Protein 6KZD (pdb70)

GO terms:
  GO:0043235 signaling receptor complex (C, IDA)
  GO:0007507 heart development (P, IMP)
  GO:0005886 plasma membrane (C, TAS)
  GO:0043121 neurotrophin binding (F, TAS)
  GO:0007169 cell surface receptor protein tyrosine kinase signaling pathway (P, TAS)
  GO:0005515 protein binding (F, IPI)
  GO:0005030 neurotrophin receptor activity (F, IDA)
  GO:0043410 positive regulation of MAPK cascade (P, IDA)
  GO:0010628 positive regulation of gene expression (P, IDA)
  GO:0030335 positive regulation of cell migration (P, IDA)
  GO:0050927 positive regulation of positive chemotaxis (P, IDA)
  GO:0051897 positive regulation of phosphatidylinositol 3-kinase/protein kinase B signal transduction (P, IDA)
  GO:0007169 cell surface receptor protein tyrosine kinase signaling pathway (P, IDA)
  GO:0008284 positive regulation of cell population proliferation (P, IDA)
  GO:0051897 positive regulation of phosphatidylinositol 3-kinase/protein kinase B signal transduction (P, TAS)
  GO:0002039 p53 binding (F, IPI)
  GO:0005730 nucleolus (C, IDA)

B-factor: mean 20.76, std 14.26, range [2.59, 87.58]

Radius of gyration: 19.09 Å; Cα contacts (8 Å, |Δi|>4): 491; chains: 1; bounding box: 42×52×48 Å

Solvent-accessible surface area: 15249 Å² total; per-residue (Å²): 106,213,44,108,111,9,99,86,198,14,24,58,90,106,154,88,98,30,21,17,93,34,22,94,45,29,15,0,22,0,90,80,33,17,142,98,123,91,98,56,83,0,11,1,24,16,6,80,117,27,91,120,66,27,70,124,96,16,115,60,41,5,82,77,25,31,74,14,128,62,63,16,8,15,95,29,41,0,23,7,28,117,31,95,45,9,18,0,0,28,31,61,13,120,88,29,34,0,25,150,26,0,115,69,44,10,101,148,95,109,100,14,35,82,63,76,7,9,41,0,0,11,7,0,0,20,0,8,42,34,8,28,65,88,163,48,38,9,136,15,1,0,0,35,2,0,33,0,4,55,145,32,49,0,5,4,6,80,92,32,64,48,185,83,105,201,38,69,28,21,71,117,61,112,84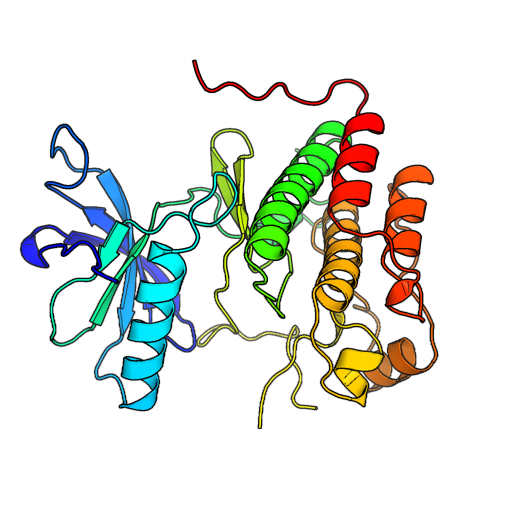,80,30,8,2,10,6,4,1,6,23,0,22,87,136,196,122,52,51,43,45,3,8,5,17,7,0,0,2,0,0,13,2,0,3,22,24,0,66,24,0,16,105,108,30,60,40,92,80,0,46,91,0,3,45,112,43,127,51,8,134,113,15,241,101,2,33,118,90,2,30,58,5,0,61,13,0,13,65,112,106,38,152,119,14,45,60,8,126,81,0,74,154,60,2,80,86,49,19,198,81,39,62,148,148,146,133,149

Organism: Homo sapiens (NCBI:txid9606)

Nearest PDB structures (foldseek):
  6kzd-assembly1_A  TM=1.004E+00  e=2.400E-58  Homo sapiens
  6d20-assembly1_A  TM=9.500E-01  e=9.395E-44  Homo sapiens
  5wr7-assembly1_A  TM=9.530E-01  e=1.891E-42  Homo sapiens
  6pme-assembly1_C  TM=9.560E-01  e=1.280E-40  Homo sapiens
  5zv2-assembly1_A  TM=8.939E-01  e=4.665E-28  Homo sapiens

InterPro domains:
  IPR000372 Leucine-rich repeat N-terminal domain [PF01462] (31-56)
  IPR000372 Leucine-rich repeat N-terminal domain [SM00013] (31-63)
  IPR000483 Cysteine-rich flanking region, C-terminal [SM00082] (160-208)
  IPR000719 Protein kinase domain [PS50011] (538-828)
  IPR001245 Serine-threonine/tyrosine-protein kinase, catalytic domain [PF07714] (539-823)
  IPR001245 Serine-threonine/tyrosine-protein kinase, catalytic domain [PR00109] (617-630)
  IPR001245 Serine-threonine/tyrosine-protein kinase, catalytic domain [PR00109] (732-742)
  IPR001245 Serine-threonine/tyrosine-protein kinase, catalytic domain [PR00109] (751-773)
  IPR001245 Serine-threonine/tyrosine-protein kinase, catalytic domain [PR00109] (795-817)
  IPR001611 Leucine-rich repeat [PF13855] (104-160)
  IPR001611 Leucine-rich repeat [PS51450] (128-149)
  IPR002011 Tyrosine-protein kinase, receptor class II, conserved site [PS00239] (703-711)
  IPR003599 Immunoglobulin domain subtype [SM00409] (216-302)
  IPR007110 Immunoglobulin-like domain [PS50835] (210-300)
  IPR008266 Tyrosine-protein kinase, active site [PS00109] (675-687)
  IPR011009 Protein kinase-like domain superfamily [SSF56112] (514-824)
  IPR013098 Immunoglobulin I-set [PF07679] (323-391)
  IPR013151 Immunoglobulin-like beta-sandwich domain [PF00047] (218-296)
  IPR013783 Immunoglobulin-like fold [G3DSA:2.60.40.10] (209-299)
  IPR013783 Immunoglobulin-like fold [G3DSA:2.60.40.10] (300-422)

Structure (mmCIF, N/CA/C/O backbone):
data_6KZD
#
_entry.id   6KZD
#
_cell.length_a   51.695
_cell.length_b   54.569
_cell.length_c   108.842
_cell.angle_alpha   90.000
_cell.angle_beta   90.000
_cell.angle_gamma   90.000
#
_symmetry.space_group_name_H-M   'P 21 21 21'
#
loop_
_entity.id
_entity.type
_entity.pdbx_description
1 polymer 'NT-3 growth factor receptor'
2 non-polymer 3-[2-[6-(4-aminophenyl)imidazo[1,2-a]pyrazin-3-yl]ethynyl]-2-methyl-~{N}-[3-(4-methylpiperazin-1-yl)-5-propan-2-yl-phenyl]benzamide
3 non-polymer 'PHOSPHATE ION'
4 water water
#
loop_
_atom_site.group_PDB
_atom_site.id
_atom_site.type_symbol
_atom_site.label_atom_id
_atom_site.label_alt_id
_atom_site.label_comp_id
_atom_site.label_asym_id
_atom_site.label_entity_id
_atom_site.label_seq_id
_atom_site.pdbx_PDB_ins_code
_atom_site.Cartn_x
_atom_site.Cartn_y
_atom_site.Cartn_z
_atom_site.occupancy
_atom_site.B_iso_or_equiv
_atom_site.auth_seq_id
_atom_site.auth_comp_id
_atom_site.auth_asym_id
_atom_site.auth_atom_id
_atom_site.pdbx_PDB_model_num
ATOM 1 N N . THR A 1 1 ? -27.294 -18.153 4.067 1.00 24.91 528 THR A N 1
ATOM 2 C CA . THR A 1 1 ? -26.479 -18.550 2.929 1.00 28.63 528 THR A CA 1
ATOM 3 C C . THR A 1 1 ? -25.954 -19.971 3.086 1.00 18.66 528 THR A C 1
ATOM 4 O O . THR A 1 1 ? -26.057 -20.573 4.149 1.00 19.28 528 THR A O 1
ATOM 8 N N . TYR A 1 2 ? -25.367 -20.494 2.021 1.00 15.63 529 TYR A N 1
ATOM 9 C CA . TYR A 1 2 ? -24.707 -21.787 2.093 1.00 13.59 529 TYR A CA 1
ATOM 10 C C . TYR A 1 2 ? -23.246 -21.637 2.478 1.00 15.23 529 TYR A C 1
ATOM 11 O O . TYR A 1 2 ? -22.532 -20.749 1.984 1.00 13.79 529 TYR A O 1
ATOM 20 N N . VAL A 1 3 ? -22.796 -22.526 3.350 1.00 12.00 530 VAL A N 1
ATOM 21 C CA . VAL A 1 3 ? -21.416 -22.516 3.815 1.00 9.98 530 VAL A CA 1
ATOM 22 C C . VAL A 1 3 ? -20.694 -23.725 3.240 1.00 10.62 530 VAL A C 1
ATOM 23 O O . VAL A 1 3 ? -21.274 -24.805 3.166 1.00 12.50 530 VAL A O 1
ATOM 27 N N . GLN A 1 4 ? -19.444 -23.552 2.823 1.00 9.97 531 GLN A N 1
ATOM 28 C CA . GLN A 1 4 ? -18.673 -24.682 2.320 1.00 9.24 531 GLN A CA 1
ATOM 29 C C . GLN A 1 4 ? -18.522 -25.734 3.409 1.00 10.73 531 GLN A C 1
ATOM 30 O O . GLN A 1 4 ? -18.255 -25.408 4.569 1.00 10.04 531 GLN A O 1
ATOM 36 N N . HIS A 1 5 ? -18.698 -26.989 3.009 1.00 12.75 532 HIS A N 1
ATOM 37 C CA . HIS A 1 5 ? -18.684 -28.139 3.905 1.00 14.10 532 HIS A CA 1
ATOM 38 C C . HIS A 1 5 ? -17.333 -28.828 3.835 1.00 13.22 532 HIS A C 1
ATOM 39 O O . HIS A 1 5 ? -16.943 -29.318 2.782 1.00 12.55 532 HIS A O 1
ATOM 46 N N . ILE A 1 6 ? -16.615 -28.862 4.954 1.00 8.82 533 ILE A N 1
ATOM 47 C CA . ILE A 1 6 ? -15.310 -29.519 5.007 1.00 9.04 533 ILE A CA 1
ATOM 48 C C . ILE A 1 6 ? -15.460 -30.839 5.740 1.00 12.35 533 ILE A C 1
ATOM 49 O O . ILE A 1 6 ? -16.163 -30.912 6.746 1.00 11.62 533 ILE A O 1
ATOM 54 N N . LYS A 1 7 ? -14.858 -31.900 5.216 1.00 13.86 534 LYS A N 1
ATOM 55 C CA . LYS A 1 7 ? -14.980 -33.198 5.861 1.00 13.74 534 LYS A CA 1
ATOM 56 C C . LYS A 1 7 ? -14.021 -33.299 7.038 1.00 12.08 534 LYS A C 1
ATOM 57 O O . LYS A 1 7 ? -12.864 -32.891 6.933 1.00 10.23 534 LYS A O 1
ATOM 63 N N . ARG A 1 8 ? -14.497 -33.857 8.149 1.00 9.83 535 ARG A N 1
ATOM 64 C CA . ARG A 1 8 ? -13.663 -34.025 9.331 1.00 12.33 535 ARG A CA 1
ATOM 65 C C . ARG A 1 8 ? -12.411 -34.828 9.042 1.00 11.62 535 ARG A C 1
ATOM 66 O O . ARG A 1 8 ? -11.343 -34.557 9.606 1.00 11.97 535 ARG A O 1
ATOM 74 N N . ARG A 1 9 ? -12.543 -35.804 8.150 1.00 11.13 536 ARG A N 1
ATOM 75 C CA . ARG A 1 9 ? -11.426 -36.690 7.822 1.00 13.86 536 ARG A CA 1
ATOM 76 C C . ARG A 1 9 ? -10.294 -35.940 7.154 1.00 16.61 536 ARG A C 1
ATOM 77 O O . ARG A 1 9 ? -9.156 -36.416 7.114 1.00 16.89 536 ARG A O 1
ATOM 85 N N . ASP A 1 10 ? -10.602 -34.770 6.611 1.00 12.52 537 ASP A N 1
ATOM 86 C CA . ASP A 1 10 ? -9.604 -34.024 5.856 1.00 10.52 537 ASP A CA 1
ATOM 87 C C . ASP A 1 10 ? -8.769 -33.092 6.718 1.00 15.32 537 ASP A C 1
ATOM 88 O O . ASP A 1 10 ? -7.838 -32.462 6.226 1.00 19.01 537 ASP A O 1
ATOM 93 N N . ILE A 1 11 ? -9.091 -33.024 8.007 1.00 13.05 538 ILE A N 1
ATOM 94 C CA . ILE A 1 11 ? -8.403 -32.116 8.916 1.00 10.80 538 ILE A CA 1
ATOM 95 C C . ILE A 1 11 ? -7.498 -32.864 9.875 1.00 16.78 538 ILE A C 1
ATOM 96 O O . ILE A 1 11 ? -7.930 -33.802 10.544 1.00 16.84 538 ILE A O 1
ATOM 101 N N . VAL A 1 12 ? -6.241 -32.437 9.927 1.00 11.78 539 VAL A N 1
ATOM 102 C CA . VAL A 1 12 ? -5.262 -32.990 10.852 1.00 15.58 539 VAL A CA 1
ATOM 103 C C . VAL A 1 12 ? -4.733 -31.900 11.765 1.00 15.61 539 VAL A C 1
ATOM 104 O O . VAL A 1 12 ? -4.066 -30.988 11.292 1.00 17.86 539 VAL A O 1
ATOM 108 N N . LEU A 1 13 ? -5.023 -31.993 13.060 1.00 13.09 540 LEU A N 1
ATOM 109 C CA . LEU A 1 13 ? -4.559 -30.989 14.019 1.00 13.31 540 LEU A CA 1
ATOM 110 C C . LEU A 1 13 ? -3.069 -31.104 14.266 1.00 16.35 540 LEU A C 1
ATOM 111 O O . LEU A 1 13 ? -2.527 -32.207 14.332 1.00 17.43 540 LEU A O 1
ATOM 116 N N . LYS A 1 14 ? -2.402 -29.964 14.410 1.00 16.15 541 LYS A N 1
ATOM 117 C CA . LYS A 1 14 ? -0.955 -29.980 14.592 1.00 23.88 541 LYS A CA 1
ATOM 118 C C . LYS A 1 14 ? -0.536 -29.373 15.918 1.00 27.22 541 LYS A C 1
ATOM 119 O O . LYS A 1 14 ? 0.324 -29.912 16.615 1.00 26.37 541 LYS A O 1
ATOM 125 N N . ARG A 1 15 ? -1.146 -28.247 16.264 1.00 20.03 542 ARG A N 1
ATOM 126 C CA . ARG A 1 15 ? -0.757 -27.516 17.446 1.00 23.11 542 ARG A CA 1
ATOM 127 C C . ARG A 1 15 ? -1.881 -26.619 17.930 1.00 23.98 542 ARG A C 1
ATOM 128 O O . ARG A 1 15 ? -2.562 -25.984 17.131 1.00 19.55 542 ARG A O 1
ATOM 136 N N . GLU A 1 16 ? -2.071 -26.571 19.242 1.00 19.03 543 GLU A N 1
ATOM 137 C CA . GLU A 1 16 ? -3.062 -25.691 19.843 1.00 18.53 543 GLU A CA 1
ATOM 138 C C . GLU A 1 16 ? -2.533 -24.263 19.952 1.00 18.89 543 GLU A C 1
ATOM 139 O O . GLU A 1 16 ? -1.402 -24.054 20.374 1.00 17.78 543 GLU A O 1
ATOM 145 N N . LEU A 1 17 ? -3.354 -23.279 19.589 1.00 17.75 544 LEU A N 1
ATOM 146 C CA . LEU A 1 17 ? -2.914 -21.882 19.626 1.00 18.55 544 LEU A CA 1
ATOM 147 C C . LEU A 1 17 ? -3.527 -21.107 20.786 1.00 18.06 544 LEU A C 1
ATOM 148 O O . LEU A 1 17 ? -2.898 -20.204 21.331 1.00 27.33 544 LEU A O 1
ATOM 153 N N . GLY A 1 18 ? -4.754 -21.445 21.165 1.00 18.98 545 GLY A N 1
ATOM 154 C CA . GLY A 1 18 ? -5.400 -20.770 22.273 1.00 22.54 545 GLY A CA 1
ATOM 155 C C . GLY A 1 18 ? -6.846 -21.182 22.427 1.00 32.65 545 GLY A C 1
ATOM 156 O O . GLY A 1 18 ? -7.329 -22.051 21.697 1.00 28.40 545 GLY A O 1
ATOM 157 N N . GLU A 1 19 ? -7.537 -20.555 23.377 1.00 27.85 546 GLU A N 1
ATOM 158 C CA . GLU A 1 19 ? -8.951 -20.820 23.600 1.00 33.17 546 GLU A CA 1
ATOM 159 C C . GLU A 1 19 ? -9.710 -19.535 23.914 1.00 42.22 546 GLU A C 1
ATOM 160 O O . GLU A 1 19 ? -9.302 -18.745 24.772 1.00 37.12 546 GLU A O 1
ATOM 162 N N . GLY A 1 20 ? -10.814 -19.326 23.204 1.00 39.49 547 GLY A N 1
ATOM 163 C CA . GLY A 1 20 ? -11.664 -18.177 23.448 1.00 39.64 547 GLY A CA 1
ATOM 164 C C . GLY A 1 20 ? -12.989 -18.597 24.053 1.00 41.42 547 GLY A C 1
ATOM 165 O O . GLY A 1 20 ? -13.132 -19.707 24.572 1.00 37.31 547 GLY A O 1
ATOM 166 N N . ALA A 1 21 ? -13.969 -17.706 23.989 1.00 46.91 548 ALA A N 1
ATOM 167 C CA . ALA A 1 21 ? -15.301 -18.030 24.474 1.00 51.02 548 ALA A CA 1
ATOM 168 C C . ALA A 1 21 ? -15.923 -19.113 23.599 1.00 56.07 548 ALA A C 1
ATOM 169 O O . ALA A 1 21 ? -16.807 -19.849 24.040 1.00 54.87 548 ALA A O 1
ATOM 171 N N . PHE A 1 22 ? -15.438 -19.215 22.363 1.00 52.46 549 PHE A N 1
ATOM 172 C CA . PHE A 1 22 ? -16.034 -20.102 21.375 1.00 49.90 549 PHE A CA 1
ATOM 173 C C . PHE A 1 22 ? -15.151 -21.306 21.020 1.00 50.20 549 PHE A C 1
ATOM 174 O O . PHE A 1 22 ? -15.175 -21.773 19.886 1.00 53.31 549 PHE A O 1
ATOM 176 N N . GLY A 1 23 ? -14.371 -21.798 21.981 1.00 46.51 550 GLY A N 1
ATOM 177 C CA . GLY A 1 23 ? -13.609 -23.025 21.793 1.00 43.86 550 GLY A CA 1
ATOM 178 C C . GLY A 1 23 ? -12.145 -22.844 21.428 1.00 36.52 550 GLY A C 1
ATOM 179 O O . GLY A 1 23 ? -11.677 -21.721 21.226 1.00 43.03 550 GLY A O 1
ATOM 180 N N . LYS A 1 24 ? -11.425 -23.962 21.337 1.00 22.10 551 LYS A N 1
ATOM 181 C CA . LYS A 1 24 ? -9.992 -23.950 21.057 1.00 18.78 551 LYS A CA 1
ATOM 182 C C . LYS A 1 24 ? -9.669 -23.671 19.591 1.00 16.69 551 LYS A C 1
ATOM 183 O O . LYS A 1 24 ? -10.391 -24.083 18.691 1.00 18.20 551 LYS A O 1
ATOM 189 N N . VAL A 1 25 ? -8.550 -23.002 19.364 1.00 15.63 552 VAL A N 1
ATOM 190 C CA . VAL A 1 25 ? -8.072 -22.758 18.013 1.00 14.00 552 VAL A CA 1
ATOM 191 C C . VAL A 1 25 ? -6.753 -23.490 17.796 1.00 14.97 552 VAL A C 1
ATOM 192 O O . VAL A 1 25 ? -5.861 -23.433 18.642 1.00 16.53 552 VAL A O 1
ATOM 196 N N . PHE A 1 26 ? -6.651 -24.182 16.663 1.00 12.87 553 PHE A N 1
ATOM 197 C CA . PHE A 1 26 ? -5.500 -25.020 16.320 1.00 13.15 553 PHE A CA 1
ATOM 198 C C . PHE A 1 26 ? -4.871 -24.638 14.997 1.00 17.20 553 PHE A C 1
ATOM 199 O O . PHE A 1 26 ? -5.569 -24.259 14.056 1.00 15.57 553 PHE A O 1
ATOM 207 N N . LEU A 1 27 ? -3.552 -24.772 14.920 1.00 16.79 554 LEU A N 1
ATOM 208 C CA . LEU A 1 27 ? -2.886 -24.908 13.635 1.00 13.12 554 LEU A CA 1
ATOM 209 C C . LEU A 1 27 ? -3.158 -26.322 13.143 1.00 12.81 554 LEU A C 1
ATOM 210 O O . LEU A 1 27 ? -2.988 -27.292 13.890 1.00 15.78 554 LEU A O 1
ATOM 215 N N . ALA A 1 28 ? -3.597 -26.447 11.902 1.00 10.79 555 ALA A N 1
ATOM 216 C CA . ALA A 1 28 ? -3.933 -27.752 11.368 1.00 13.71 555 ALA A CA 1
ATOM 217 C C . ALA A 1 28 ? -3.520 -27.835 9.918 1.00 12.09 555 ALA A C 1
ATOM 218 O O . ALA A 1 28 ? -3.162 -26.828 9.310 1.00 14.34 555 ALA A O 1
ATOM 220 N N . GLU A 1 29 ? -3.562 -29.040 9.366 1.00 12.63 556 GLU A N 1
ATOM 221 C CA . GLU A 1 29 ? -3.468 -29.206 7.927 1.00 14.96 556 GLU A CA 1
ATOM 222 C C . GLU A 1 29 ? -4.824 -29.666 7.415 1.00 13.61 556 GLU A C 1
ATOM 223 O O . GLU A 1 29 ? -5.564 -30.353 8.122 1.00 16.51 556 GLU A O 1
ATOM 229 N N . CYS A 1 30 ? -5.167 -29.253 6.206 1.00 12.78 557 CYS A N 1
ATOM 230 C CA . CYS A 1 30 ? -6.413 -29.678 5.603 1.00 15.87 557 CYS A CA 1
ATOM 231 C C . CYS A 1 30 ? -6.176 -30.180 4.188 1.00 20.73 557 CYS A C 1
ATOM 232 O O . CYS A 1 30 ? -5.517 -29.514 3.392 1.00 18.90 557 CYS A O 1
ATOM 235 N N . TYR A 1 31 ? -6.710 -31.364 3.893 1.00 16.20 558 TYR A N 1
ATOM 236 C CA . TYR A 1 31 ? -6.654 -31.952 2.554 1.00 19.60 558 TYR A CA 1
ATOM 237 C C . TYR A 1 31 ? -7.869 -31.565 1.725 1.00 20.99 558 TYR A C 1
ATOM 238 O O . TYR A 1 31 ? -8.889 -31.131 2.266 1.00 16.63 558 TYR A O 1
ATOM 247 N N . ASN A 1 32 ? -7.756 -31.738 0.411 1.00 20.54 559 ASN A N 1
ATOM 248 C CA . ASN A 1 32 ? -8.882 -31.570 -0.505 1.00 29.51 559 ASN A CA 1
ATOM 249 C C . ASN A 1 32 ? -9.500 -30.184 -0.437 1.00 24.51 559 ASN A C 1
ATOM 250 O O . ASN A 1 32 ? -10.687 -30.009 -0.708 1.00 27.64 559 ASN A O 1
ATOM 255 N N . LEU A 1 33 ? -8.684 -29.198 -0.080 1.00 21.35 560 LEU A N 1
ATOM 256 C CA . LEU A 1 33 ? -9.153 -27.828 0.080 1.00 16.90 560 LEU A CA 1
ATOM 257 C C . LEU A 1 33 ? -8.548 -26.926 -0.993 1.00 21.88 560 LEU A C 1
ATOM 258 O O . LEU A 1 33 ? -9.254 -26.181 -1.672 1.00 23.01 560 LEU A O 1
ATOM 263 N N . SER A 1 34 ? -7.228 -26.996 -1.127 1.00 23.53 561 SER A N 1
ATOM 264 C CA . SER A 1 34 ? -6.513 -26.281 -2.177 1.00 29.19 561 SER A CA 1
ATOM 265 C C . SER A 1 34 ? -6.899 -26.850 -3.534 1.00 32.89 561 SER A C 1
ATOM 266 O O . SER A 1 34 ? -7.360 -27.991 -3.613 1.00 29.76 561 SER A O 1
ATOM 269 N N . PRO A 1 35 ? -6.709 -26.062 -4.607 1.00 39.53 562 PRO A N 1
ATOM 270 C CA . PRO A 1 35 ? -7.016 -26.547 -5.960 1.00 41.10 562 PRO A CA 1
ATOM 271 C C . PRO A 1 35 ? -6.278 -27.838 -6.315 1.00 41.51 562 PRO A C 1
ATOM 272 O O . PRO A 1 35 ? -6.790 -28.640 -7.091 1.00 48.74 562 PRO A O 1
ATOM 276 N N . THR A 1 36 ? -5.099 -28.042 -5.739 1.00 36.99 563 THR A N 1
ATOM 277 C CA . THR A 1 36 ? -4.332 -29.262 -5.968 1.00 35.36 563 THR A CA 1
ATOM 278 C C . THR A 1 36 ? -4.737 -30.383 -5.006 1.00 38.02 563 THR A C 1
ATOM 279 O O . THR A 1 36 ? -4.260 -31.514 -5.128 1.00 33.34 563 THR A O 1
ATOM 283 N N . LYS A 1 37 ? -5.590 -30.043 -4.034 1.00 33.47 564 LYS A N 1
ATOM 284 C CA . LYS A 1 37 ? -6.107 -30.967 -3.009 1.00 32.30 564 LYS A CA 1
ATOM 285 C C . LYS A 1 37 ? -5.013 -31.462 -2.058 1.00 35.51 564 LYS A C 1
ATOM 286 O O . LYS A 1 37 ? -5.293 -32.107 -1.042 1.00 30.21 564 LYS A O 1
ATOM 292 N N . ASP A 1 38 ? -3.770 -31.136 -2.398 1.00 38.46 565 ASP A N 1
ATOM 293 C CA . ASP A 1 38 ? -2.614 -31.343 -1.540 1.00 34.72 565 ASP A CA 1
ATOM 294 C C . ASP A 1 38 ? -2.848 -30.649 -0.196 1.00 26.94 565 ASP A C 1
ATOM 295 O O . ASP A 1 38 ? -3.590 -29.672 -0.128 1.00 29.05 565 ASP A O 1
ATOM 300 N N . LYS A 1 39 ? -2.216 -31.135 0.866 1.00 22.17 566 LYS A N 1
ATOM 301 C CA . LYS A 1 39 ? -2.464 -30.569 2.186 1.00 27.39 566 LYS A CA 1
A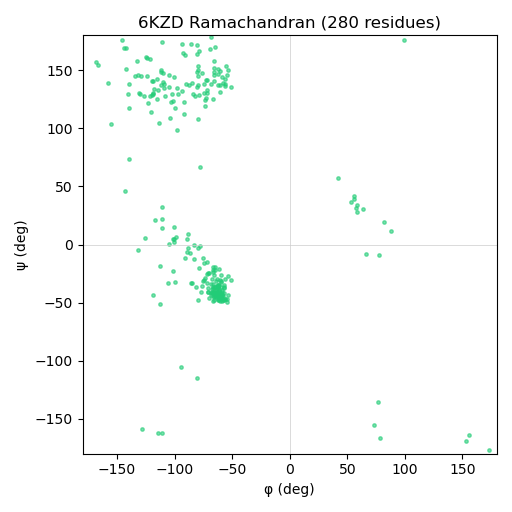TOM 302 C C . LYS A 1 39 ? -1.967 -29.126 2.283 1.00 24.80 566 LYS A C 1
ATOM 303 O O . LYS A 1 39 ? -0.984 -28.743 1.650 1.00 21.49 566 LYS A O 1
ATOM 309 N N . MET A 1 40 ? -2.682 -28.320 3.059 1.00 17.60 567 MET A N 1
ATOM 310 C CA . MET A 1 40 ? -2.326 -26.920 3.255 1.00 17.92 567 MET A CA 1
ATOM 311 C C . MET A 1 40 ? -2.611 -26.550 4.695 1.00 15.83 567 MET A C 1
ATOM 312 O O . MET A 1 40 ? -3.499 -27.122 5.322 1.00 16.35 567 MET A O 1
ATOM 317 N N . LEU A 1 41 ? -1.850 -25.600 5.223 1.00 15.33 568 LEU A N 1
ATOM 318 C CA . LEU A 1 41 ? -2.042 -25.164 6.593 1.00 13.61 568 LEU A CA 1
ATOM 319 C C . LEU A 1 41 ? -3.312 -24.341 6.712 1.00 14.32 568 LEU A C 1
ATOM 320 O O . LEU A 1 41 ? -3.648 -23.553 5.825 1.00 14.71 568 LEU A O 1
ATOM 325 N N . VAL A 1 42 ? -4.016 -24.546 7.814 1.00 12.91 569 VAL A N 1
ATOM 326 C CA . VAL A 1 42 ? -5.221 -23.791 8.116 1.00 14.91 569 VAL A CA 1
ATOM 327 C C . VAL A 1 42 ? -5.260 -23.572 9.598 1.00 13.75 569 VAL A C 1
ATOM 328 O O . VAL A 1 42 ? -4.487 -24.175 10.345 1.00 12.59 569 VAL A O 1
ATOM 332 N N . ALA A 1 43 ? -6.168 -22.715 10.035 1.00 8.41 570 ALA A N 1
ATOM 333 C CA . ALA A 1 43 ? -6.488 -22.643 11.446 1.00 11.69 570 ALA A CA 1
ATOM 334 C C . ALA A 1 43 ? -7.874 -23.203 11.651 1.00 13.73 570 ALA A C 1
ATOM 335 O O . ALA A 1 43 ? -8.783 -22.947 10.866 1.00 15.15 570 ALA A O 1
ATOM 337 N N . VAL A 1 44 ? -8.024 -23.989 12.706 1.00 8.02 571 VAL A N 1
ATOM 338 C CA . VAL A 1 44 ? -9.294 -24.605 13.022 1.00 10.33 571 VAL A CA 1
ATOM 339 C C . VAL A 1 44 ? -9.807 -24.154 14.377 1.00 13.58 571 VAL A C 1
ATOM 340 O O . VAL A 1 44 ? -9.075 -24.197 15.359 1.00 16.11 571 VAL A O 1
ATOM 344 N N . LYS A 1 45 ? -11.057 -23.713 14.437 1.00 9.74 572 LYS A N 1
ATOM 345 C CA . LYS A 1 45 ? -11.687 -23.478 15.733 1.00 12.65 572 LYS A CA 1
ATOM 346 C C . LYS A 1 45 ? -12.625 -24.632 16.047 1.00 14.77 572 LYS A C 1
ATOM 347 O O . LYS A 1 45 ? -13.452 -25.006 15.215 1.00 11.75 572 LYS A O 1
ATOM 353 N N . ALA A 1 46 ? -12.492 -25.202 17.243 1.00 11.56 573 ALA A N 1
ATOM 354 C CA . ALA A 1 46 ? -13.273 -26.3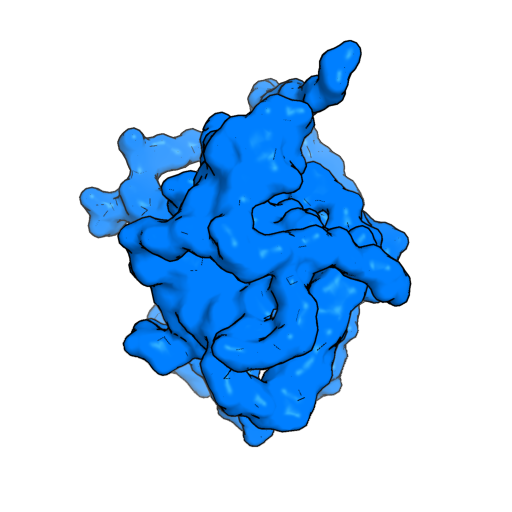64 17.631 1.00 16.16 573 ALA A CA 1
ATOM 355 C C . ALA A 1 46 ? -14.069 -26.088 18.897 1.00 20.62 573 ALA A C 1
ATOM 356 O O . ALA A 1 46 ? -13.490 -25.760 19.934 1.00 19.88 573 ALA A O 1
ATOM 358 N N . LEU A 1 47 ? -15.388 -26.229 18.802 1.00 13.65 574 LEU A N 1
ATOM 359 C CA . LEU A 1 47 ? -16.288 -26.043 19.940 1.00 17.31 574 LEU A CA 1
ATOM 360 C C . LEU A 1 47 ? -16.772 -27.378 20.463 1.00 16.29 574 LEU A C 1
ATOM 361 O O . LEU A 1 47 ? -17.579 -28.033 19.817 1.00 15.88 574 LEU A O 1
ATOM 366 N N . LYS A 1 48 ? -16.304 -27.771 21.640 1.00 17.51 575 LYS A N 1
ATOM 367 C CA . LYS A 1 48 ? -16.728 -29.034 22.233 1.00 20.79 575 LYS A CA 1
ATOM 368 C C . LYS A 1 48 ? -18.039 -28.860 22.999 1.00 23.23 575 LYS A C 1
ATOM 369 O O . LYS A 1 48 ? -18.229 -27.851 23.690 1.00 22.64 575 LYS A O 1
ATOM 371 N N . ASP A 1 49 ? -18.932 -29.836 22.855 1.00 18.41 576 ASP A N 1
ATOM 372 C CA . ASP A 1 49 ? -20.207 -29.882 23.586 1.00 21.92 576 ASP A CA 1
ATOM 373 C C . ASP A 1 49 ? -20.894 -28.519 23.659 1.00 22.63 576 ASP A C 1
ATOM 374 O O . ASP A 1 49 ? -21.161 -28.007 24.745 1.00 20.62 576 ASP A O 1
ATOM 379 N N . PRO A 1 50 ? -21.164 -27.916 22.495 1.00 21.21 577 PRO A N 1
ATOM 380 C CA . PRO A 1 50 ? -21.639 -26.531 22.511 1.00 14.85 577 PRO A CA 1
ATOM 381 C C . PRO A 1 50 ? -23.042 -26.405 23.101 1.00 14.77 577 PRO A C 1
ATOM 382 O O . PRO A 1 50 ? -23.919 -27.210 22.803 1.00 19.32 577 PRO A O 1
ATOM 386 N N . THR A 1 51 ? -23.235 -25.385 23.925 1.00 16.11 578 THR A N 1
ATOM 387 C CA . THR A 1 51 ? -24.566 -25.005 24.360 1.00 17.83 578 THR A CA 1
ATOM 388 C C . THR A 1 51 ? -25.368 -24.522 23.166 1.00 15.04 578 THR A C 1
ATOM 389 O O . THR A 1 51 ? -24.822 -24.304 22.089 1.00 16.55 578 THR A O 1
ATOM 393 N N . LEU A 1 52 ? -26.665 -24.332 23.361 1.00 14.20 579 LEU A N 1
ATOM 394 C CA . LEU A 1 52 ? -27.491 -23.773 22.305 1.00 12.94 579 LEU A CA 1
ATOM 395 C C . LEU A 1 52 ? -26.986 -22.392 21.896 1.00 15.35 579 LEU A C 1
ATOM 396 O O . LEU A 1 52 ? -26.907 -22.075 20.707 1.00 15.41 579 LEU A O 1
ATOM 401 N N . ALA A 1 53 ? -26.645 -21.567 22.883 1.00 12.60 580 ALA A N 1
ATOM 402 C CA . ALA A 1 53 ? -26.154 -20.223 22.602 1.00 15.68 580 ALA A CA 1
ATOM 403 C C . ALA A 1 53 ? -24.860 -20.271 21.788 1.00 15.12 580 ALA A C 1
ATOM 404 O O . ALA A 1 53 ? -24.658 -19.475 20.862 1.00 14.93 580 ALA A O 1
ATOM 406 N N . ALA A 1 54 ? -23.992 -21.214 22.128 1.00 15.26 581 ALA A N 1
ATOM 407 C CA . ALA A 1 54 ? -22.736 -21.374 21.399 1.00 15.65 581 ALA A CA 1
ATOM 408 C C . ALA A 1 54 ? -22.980 -21.855 19.975 1.00 11.62 581 ALA A C 1
ATOM 409 O O . ALA A 1 54 ? -22.287 -21.421 19.046 1.00 12.55 581 ALA A O 1
ATOM 411 N N . ARG A 1 55 ? -23.957 -22.742 19.797 1.00 11.70 582 ARG A N 1
ATOM 412 C CA . ARG A 1 55 ? -24.293 -23.239 18.461 1.00 13.57 582 ARG A CA 1
ATOM 413 C C . ARG A 1 55 ? -24.817 -22.101 17.613 1.00 13.01 582 ARG A C 1
ATOM 414 O O . ARG A 1 55 ? -24.480 -21.973 16.437 1.00 13.80 582 ARG A O 1
ATOM 422 N N . LYS A 1 56 ? -25.662 -21.276 18.212 1.00 14.11 583 LYS A N 1
ATOM 423 C CA . LYS A 1 56 ? -26.201 -20.125 17.507 1.00 15.56 583 LYS A CA 1
ATOM 424 C C . LYS A 1 56 ? -25.106 -19.138 17.126 1.00 13.65 583 LYS A C 1
ATOM 425 O O . LYS A 1 56 ? -25.101 -18.595 16.022 1.00 17.33 583 LYS A O 1
ATOM 431 N N . ASP A 1 57 ? -24.172 -18.900 18.033 1.00 15.06 584 ASP A N 1
ATOM 432 C CA . ASP A 1 57 ? -23.084 -17.981 17.721 1.00 15.42 584 ASP A CA 1
ATOM 433 C C . ASP A 1 57 ? -22.179 -18.550 16.628 1.00 15.55 584 ASP A C 1
ATOM 434 O O . ASP A 1 57 ? -21.684 -17.818 15.780 1.00 12.15 584 ASP A O 1
ATOM 439 N N . PHE A 1 58 ? -21.969 -19.861 16.652 1.00 10.68 585 PHE A N 1
ATOM 440 C CA . PHE A 1 58 ? -21.204 -20.533 15.603 1.00 11.42 585 PHE A CA 1
ATOM 441 C C . PHE A 1 58 ? -21.857 -20.325 14.241 1.00 11.64 585 PHE A C 1
ATOM 442 O O . PHE A 1 58 ? -21.192 -20.019 13.244 1.00 11.47 585 PHE A O 1
ATOM 450 N N . GLN A 1 59 ? -23.173 -20.504 14.190 1.00 13.42 586 GLN A N 1
ATOM 451 C CA . GLN A 1 59 ? -23.890 -20.345 12.931 1.00 14.37 586 GLN A CA 1
ATOM 452 C C . GLN A 1 59 ? -23.855 -18.903 12.447 1.00 12.90 586 GLN A C 1
ATOM 453 O O . GLN A 1 59 ? -23.679 -18.649 11.254 1.00 12.63 586 GLN A O 1
ATOM 459 N N . ARG A 1 60 ? -24.011 -17.965 13.378 1.00 12.60 587 ARG A N 1
ATOM 460 C CA . ARG A 1 60 ? -23.967 -16.546 13.044 1.00 16.90 587 ARG A CA 1
ATOM 461 C C . ARG A 1 60 ? -22.597 -16.166 12.481 1.00 16.39 587 ARG A C 1
ATOM 462 O O . ARG A 1 60 ? -22.493 -15.418 11.506 1.00 15.55 587 ARG A O 1
ATOM 464 N N . GLU A 1 61 ? -21.541 -16.697 13.085 1.00 11.92 588 GLU A N 1
ATOM 465 C CA . GLU A 1 61 ? -20.192 -16.413 12.616 1.00 11.87 588 GLU A CA 1
ATOM 466 C C . GLU A 1 61 ? -19.959 -16.988 11.216 1.00 13.38 588 GLU A C 1
ATOM 467 O O . GLU A 1 61 ? -19.392 -16.332 10.348 1.00 13.33 588 GLU A O 1
ATOM 473 N N . ALA A 1 62 ? -20.383 -18.229 11.007 1.00 10.70 589 ALA A N 1
ATOM 474 C CA . ALA A 1 62 ? -20.196 -18.881 9.716 1.00 10.47 589 ALA A CA 1
ATOM 475 C C . ALA A 1 62 ? -20.920 -18.130 8.605 1.00 10.54 589 ALA A C 1
ATOM 476 O O . ALA A 1 62 ? -20.384 -17.932 7.513 1.00 12.30 589 ALA A O 1
ATOM 478 N N . GLU A 1 63 ? -22.140 -17.699 8.881 1.00 12.25 590 GLU A N 1
ATOM 479 C CA . GLU A 1 63 ? -22.904 -16.993 7.864 1.00 13.86 590 GLU A CA 1
ATOM 480 C C . GLU A 1 63 ? -22.287 -15.628 7.574 1.00 16.12 590 GLU A C 1
ATOM 481 O O . GLU A 1 63 ? -22.131 -15.236 6.416 1.00 16.77 590 GLU A O 1
ATOM 487 N N . LEU A 1 64 ? -21.903 -14.924 8.629 1.00 11.13 591 LEU A N 1
ATOM 488 C CA . LEU A 1 64 ? -21.261 -13.624 8.482 1.00 11.53 591 LEU A CA 1
ATOM 489 C C . LEU A 1 64 ? -19.977 -13.710 7.649 1.00 15.88 591 LEU A C 1
ATOM 490 O O . LEU A 1 64 ? -19.782 -12.927 6.716 1.00 14.42 591 LEU A O 1
ATOM 495 N N . LEU A 1 65 ? -19.111 -14.668 7.963 1.00 10.35 592 LEU A N 1
ATOM 496 C CA . LEU A 1 65 ? -17.828 -14.764 7.266 1.00 10.22 592 LEU A CA 1
ATOM 497 C C . LEU A 1 65 ? -17.967 -15.314 5.859 1.00 11.85 592 LEU A C 1
ATOM 498 O O . LEU A 1 65 ? -17.054 -15.184 5.041 1.00 13.92 592 LEU A O 1
ATOM 503 N N . THR A 1 66 ? -19.109 -15.920 5.568 1.00 11.81 593 THR A N 1
ATOM 504 C CA . THR A 1 66 ? -19.381 -16.356 4.207 1.00 12.59 593 THR A CA 1
ATOM 505 C C . THR A 1 66 ? -19.755 -15.131 3.381 1.00 15.20 593 THR A C 1
ATOM 506 O O . THR A 1 66 ? -19.390 -15.010 2.205 1.00 16.96 593 THR A O 1
ATOM 510 N N . ASN A 1 67 ? -20.448 -14.197 4.022 1.00 12.98 594 ASN A N 1
ATOM 511 C CA . ASN A 1 67 ? -20.928 -12.997 3.347 1.00 15.44 594 ASN A CA 1
ATOM 512 C C . ASN A 1 67 ? -19.917 -11.862 3.267 1.00 17.70 594 ASN A C 1
ATOM 513 O O . ASN A 1 67 ? -19.912 -11.103 2.302 1.00 21.11 594 ASN A O 1
ATOM 518 N N . LEU A 1 68 ? -19.077 -11.740 4.289 1.00 10.82 595 LEU A N 1
ATOM 519 C CA . LEU A 1 68 ? -18.107 -10.653 4.367 1.00 10.12 595 LEU A CA 1
ATOM 520 C C . LEU A 1 68 ? -16.783 -11.174 3.882 1.00 19.95 595 LEU A C 1
ATOM 521 O O . LEU A 1 68 ? -16.063 -11.839 4.626 1.00 24.36 595 LEU A O 1
ATOM 526 N N . GLN A 1 69 ? -16.476 -10.882 2.625 1.00 14.65 596 GLN A N 1
ATOM 527 C CA . GLN A 1 69 ? -15.246 -11.348 2.005 1.00 18.62 596 GLN A CA 1
ATOM 528 C C . GLN A 1 69 ? -14.506 -10.168 1.421 1.00 11.13 596 GLN A C 1
ATOM 529 O O . GLN A 1 69 ? -15.067 -9.400 0.641 1.00 11.85 596 GLN A O 1
ATOM 535 N N . HIS A 1 70 ? -13.239 -10.044 1.787 1.00 10.49 597 HIS A N 1
ATOM 536 C CA . HIS A 1 70 ? -12.427 -8.912 1.361 1.00 9.14 597 HIS A CA 1
ATOM 537 C C . HIS A 1 70 ? -10.979 -9.235 1.650 1.00 6.98 597 HIS A C 1
ATOM 538 O O . HIS A 1 70 ? -10.680 -10.043 2.544 1.00 9.38 597 HIS A O 1
ATOM 545 N N . GLU A 1 71 ? -10.079 -8.617 0.889 1.00 6.55 598 GLU A N 1
ATOM 546 C CA . GLU A 1 71 ? -8.643 -8.778 1.094 1.00 9.16 598 GLU A CA 1
ATOM 547 C C . GLU A 1 71 ? -8.173 -8.556 2.538 1.00 8.09 598 GLU A C 1
ATOM 548 O O . GLU A 1 71 ? -7.204 -9.168 2.983 1.00 9.91 598 GLU A O 1
ATOM 554 N N . HIS A 1 72 ? -8.855 -7.691 3.275 1.00 5.34 599 HIS A N 1
ATOM 555 C CA . HIS A 1 72 ? -8.401 -7.358 4.619 1.00 5.86 599 HIS A CA 1
ATOM 556 C C . HIS A 1 72 ? -9.380 -7.764 5.700 1.00 6.93 599 HIS A C 1
ATOM 557 O O . HIS A 1 72 ? -9.342 -7.242 6.807 1.00 5.85 599 HIS A O 1
ATOM 564 N N . ILE A 1 73 ? -10.246 -8.712 5.364 1.00 5.54 600 ILE A N 1
ATOM 565 C CA . ILE A 1 73 ? -11.057 -9.400 6.367 1.00 7.32 600 ILE A CA 1
ATOM 566 C C . ILE A 1 73 ? -10.568 -10.844 6.424 1.00 9.45 600 ILE A C 1
ATOM 567 O O . ILE A 1 73 ? -10.313 -11.450 5.383 1.00 7.73 600 ILE A O 1
ATOM 572 N N . VAL A 1 74 ? -10.425 -11.397 7.630 1.00 7.47 601 VAL A N 1
ATOM 573 C CA . VAL A 1 74 ? -9.920 -12.759 7.780 1.00 9.96 601 VAL A CA 1
ATOM 574 C C . VAL A 1 74 ? -10.681 -13.744 6.888 1.00 11.01 601 VAL A C 1
ATOM 575 O O . VAL A 1 74 ? -11.906 -13.694 6.776 1.00 10.85 601 VAL A O 1
ATOM 579 N N . LYS A 1 75 ? -9.934 -14.611 6.223 1.00 8.34 602 LYS A N 1
ATOM 580 C CA . LYS A 1 75 ? -10.532 -15.515 5.242 1.00 9.76 602 LYS A CA 1
ATOM 581 C C . LYS A 1 75 ? -11.016 -16.791 5.919 1.00 12.04 602 LYS A C 1
ATOM 582 O O . LYS A 1 75 ? -10.354 -17.356 6.771 1.00 8.65 602 LYS A O 1
ATOM 588 N N . PHE A 1 76 ? -12.204 -17.208 5.514 1.00 11.17 603 PHE A N 1
ATOM 589 C CA . PHE A 1 76 ? -12.945 -18.299 6.104 1.00 13.67 603 PHE A CA 1
ATOM 590 C C . PHE A 1 76 ? -13.136 -19.373 5.028 1.00 13.26 603 PHE A C 1
ATOM 591 O O . PHE A 1 76 ? -13.550 -19.050 3.915 1.00 10.64 603 PHE A O 1
ATOM 599 N N . TYR A 1 77 ? -12.829 -20.633 5.341 1.00 8.75 604 TYR A N 1
ATOM 600 C CA . TYR A 1 77 ? -12.924 -21.700 4.340 1.00 9.24 604 TYR A CA 1
ATOM 601 C C . TYR A 1 77 ? -14.202 -22.519 4.447 1.00 12.44 604 TYR A C 1
ATOM 602 O O . TYR A 1 77 ? -14.681 -23.040 3.450 1.00 15.69 604 TYR A O 1
ATOM 611 N N . GLY A 1 78 ? -14.726 -22.687 5.653 1.00 8.82 605 GLY A N 1
ATOM 612 C CA . GLY A 1 78 ? -15.953 -23.460 5.806 1.00 9.47 605 GLY A CA 1
ATOM 613 C C . GLY A 1 78 ? -16.088 -24.117 7.165 1.00 9.54 605 GLY A C 1
ATOM 614 O O . GLY A 1 78 ? -15.337 -23.811 8.090 1.00 9.14 605 GLY A O 1
ATOM 615 N N . VAL A 1 79 ? -17.063 -25.013 7.287 1.00 5.66 606 VAL A N 1
ATOM 616 C CA . VAL A 1 79 ? -17.336 -25.679 8.555 1.00 6.30 606 VAL A CA 1
ATOM 617 C C . VAL A 1 79 ? -17.477 -27.172 8.321 1.00 9.05 606 VAL A C 1
ATOM 618 O O . VAL A 1 79 ? -17.757 -27.613 7.197 1.00 10.31 606 VAL A O 1
ATOM 622 N N . CYS A 1 80 ? -17.271 -27.970 9.362 1.00 10.21 607 CYS A N 1
ATOM 623 C CA . CYS A 1 80 ? -17.603 -29.382 9.256 1.00 11.03 607 CYS A CA 1
ATOM 624 C C . CYS A 1 80 ? -19.102 -29.530 9.462 1.00 14.23 607 CYS A C 1
ATOM 625 O O . CYS A 1 80 ? -19.794 -28.558 9.803 1.00 14.30 607 CYS A O 1
ATOM 628 N N . GLY A 1 81 ? -19.610 -30.734 9.230 1.00 14.92 608 GLY A N 1
ATOM 629 C CA . GLY A 1 81 ? -21.018 -31.006 9.451 1.00 15.30 608 GLY A CA 1
ATOM 630 C C . GLY A 1 81 ? -21.360 -30.963 10.927 1.00 20.25 608 GLY A C 1
ATOM 631 O O . GLY A 1 81 ? -20.493 -30.740 11.784 1.00 19.45 608 GLY A O 1
ATOM 632 N N . ASP A 1 82 ? -22.639 -31.171 11.220 1.00 21.13 609 ASP A N 1
ATOM 633 C CA . ASP A 1 82 ? -23.112 -31.243 12.590 1.00 24.51 609 ASP A CA 1
ATOM 634 C C . ASP A 1 82 ? -22.391 -32.371 13.307 1.00 24.30 609 ASP A C 1
ATOM 635 O O . ASP A 1 82 ? -22.080 -33.405 12.711 1.00 26.72 609 ASP A O 1
ATOM 640 N N . GLY A 1 83 ? -22.102 -32.156 14.579 1.00 23.12 610 GLY A N 1
ATOM 641 C CA . GLY A 1 83 ? -21.421 -33.151 15.379 1.00 27.48 610 GLY A CA 1
ATOM 642 C C . GLY A 1 83 ? -20.709 -32.477 16.527 1.00 27.15 610 GLY A C 1
ATOM 643 O O . GLY A 1 83 ? -20.976 -31.320 16.841 1.00 33.99 610 GLY A O 1
ATOM 644 N N . ASP A 1 84 ? -19.783 -33.201 17.139 1.00 20.40 611 ASP A N 1
ATOM 645 C CA . ASP A 1 84 ? -19.070 -32.716 18.302 1.00 19.37 611 ASP A CA 1
ATOM 646 C C . ASP A 1 84 ? -17.610 -33.127 18.172 1.00 21.37 611 ASP A C 1
ATOM 647 O O . ASP A 1 84 ? -17.309 -34.318 18.142 1.00 29.77 611 ASP A O 1
ATOM 652 N N . PRO A 1 85 ? -16.695 -32.147 18.095 1.00 20.22 612 PRO A N 1
ATOM 653 C CA . PRO A 1 85 ? -16.968 -30.710 18.220 1.00 16.25 612 PRO A CA 1
ATOM 654 C C . PRO A 1 85 ? -17.505 -30.063 16.948 1.00 16.26 612 PRO A C 1
ATOM 655 O O . PRO A 1 85 ? -17.405 -30.644 15.871 1.00 16.23 612 PRO A O 1
ATOM 659 N N . LEU A 1 86 ? -18.069 -28.866 17.076 1.00 14.95 613 LEU A N 1
ATOM 660 C CA . LEU A 1 86 ? -18.317 -28.041 15.901 1.00 14.60 613 LEU A CA 1
ATOM 661 C C . LEU A 1 86 ? -16.984 -27.487 15.445 1.00 13.44 613 LEU A C 1
ATOM 662 O O . LEU A 1 86 ? -16.170 -27.072 16.264 1.00 15.21 613 LEU A O 1
ATOM 667 N N . ILE A 1 87 ? -16.756 -27.477 14.137 1.00 8.48 614 ILE A N 1
ATOM 668 C CA . ILE A 1 87 ? -15.455 -27.081 13.614 1.00 6.72 614 ILE A CA 1
ATOM 669 C C . ILE A 1 87 ? -15.604 -26.047 12.514 1.00 9.32 614 ILE A C 1
ATOM 670 O O . ILE A 1 87 ? -16.395 -26.226 11.584 1.00 9.47 614 ILE A O 1
ATOM 675 N N . MET A 1 88 ? -14.848 -24.964 12.646 1.00 7.28 615 MET A N 1
ATOM 676 C CA . MET A 1 88 ? -14.787 -23.904 11.660 1.00 7.76 615 MET A CA 1
ATOM 677 C C . MET A 1 88 ? -13.343 -23.788 11.174 1.00 12.51 615 MET A C 1
ATOM 678 O O . MET A 1 88 ? -12.404 -23.911 11.969 1.00 11.69 615 MET A O 1
ATOM 683 N N . VAL A 1 89 ? -13.158 -23.553 9.881 1.00 7.05 616 VAL A N 1
ATOM 684 C CA . VAL A 1 89 ? -11.819 -23.585 9.293 1.00 6.32 616 VAL A CA 1
ATOM 685 C C . VAL A 1 89 ? -11.490 -22.248 8.656 1.00 9.15 616 VAL A C 1
ATOM 686 O O . VAL A 1 89 ? -12.272 -21.717 7.864 1.00 7.51 616 VAL A O 1
ATOM 690 N N . PHE A 1 90 ? -10.331 -21.704 9.033 1.00 5.42 617 PHE A N 1
ATOM 691 C CA . PHE A 1 90 ? -9.867 -20.382 8.606 1.00 8.91 617 PHE A CA 1
ATOM 692 C C . PHE A 1 90 ? -8.540 -20.441 7.885 1.00 7.11 617 PHE A C 1
ATOM 693 O O . PHE A 1 90 ? -7.761 -21.380 8.056 1.00 8.18 617 PHE A O 1
ATOM 701 N N . GLU A 1 91 ? -8.259 -19.400 7.113 1.00 6.51 618 GLU A N 1
ATOM 702 C CA . GLU A 1 91 ? -6.930 -19.234 6.558 1.00 8.55 618 GLU A CA 1
ATOM 703 C C . GLU A 1 91 ? -5.925 -19.073 7.699 1.00 10.54 618 GLU A C 1
ATOM 704 O O . GLU A 1 91 ? -6.203 -18.381 8.675 1.00 10.28 618 GLU A O 1
ATOM 710 N N . TYR A 1 92 ? -4.773 -19.728 7.588 1.00 7.38 619 TYR A N 1
ATOM 711 C CA . TYR A 1 92 ? -3.720 -19.597 8.590 1.00 7.69 619 TYR A CA 1
ATOM 712 C C . TYR A 1 92 ? -2.875 -18.343 8.348 1.00 8.63 619 TYR A C 1
ATOM 713 O O . TYR A 1 92 ? -2.393 -18.097 7.239 1.00 10.00 619 TYR A O 1
ATOM 722 N N . MET A 1 93 ? -2.735 -17.539 9.395 1.00 7.19 620 MET A N 1
ATOM 723 C CA . MET A 1 93 ? -1.980 -16.298 9.339 1.00 7.14 620 MET A CA 1
ATOM 724 C C . MET A 1 93 ? -0.765 -16.456 10.235 1.00 8.45 620 MET A C 1
ATOM 725 O O . MET A 1 93 ? -0.875 -16.411 11.462 1.00 9.15 620 MET A O 1
ATOM 730 N N . LYS A 1 94 ? 0.394 -16.653 9.618 1.00 9.15 621 LYS A N 1
ATOM 731 C CA . LYS A 1 94 ? 1.512 -17.270 10.323 1.00 7.49 621 LYS A CA 1
ATOM 732 C C . LYS A 1 94 ? 2.173 -16.393 11.375 1.00 12.84 621 LYS A C 1
ATOM 733 O O . LYS A 1 94 ? 2.928 -16.897 12.200 1.00 16.50 621 LYS A O 1
ATOM 739 N N . HIS A 1 95 ? 1.911 -15.086 11.361 1.00 9.71 622 HIS A N 1
ATOM 740 C CA . HIS A 1 95 ? 2.519 -14.228 12.370 1.00 9.32 622 HIS A CA 1
ATOM 741 C C . HIS A 1 95 ? 1.573 -13.890 13.509 1.00 10.87 622 HIS A C 1
ATOM 742 O O . HIS A 1 95 ? 1.931 -13.124 14.396 1.00 16.58 622 HIS A O 1
ATOM 749 N N . GLY A 1 96 ? 0.380 -14.484 13.506 1.00 9.14 623 GLY A N 1
ATOM 750 C CA . GLY A 1 96 ? -0.497 -14.395 14.664 1.00 8.99 623 GLY A CA 1
ATOM 751 C C . GLY A 1 96 ? -1.126 -13.027 14.821 1.00 11.42 623 GLY A C 1
ATOM 752 O O . GLY A 1 96 ? -1.267 -12.295 13.841 1.00 10.84 623 GLY A O 1
ATOM 753 N N . ASP A 1 97 ? -1.504 -12.663 16.040 1.00 6.52 624 ASP A N 1
ATOM 754 C CA . ASP A 1 97 ? -2.261 -11.427 16.207 1.00 6.83 624 ASP A CA 1
ATOM 755 C C . ASP A 1 97 ? -1.342 -10.223 16.169 1.00 7.20 624 ASP A C 1
ATOM 756 O O . ASP A 1 97 ? -0.162 -10.288 16.532 1.00 7.74 624 ASP A O 1
ATOM 761 N N . LEU A 1 98 ? -1.906 -9.117 15.698 1.00 5.50 625 LEU A N 1
ATOM 762 C CA . LEU A 1 98 ? -1.136 -7.915 15.446 1.00 6.85 625 LEU A CA 1
ATOM 763 C C . LEU A 1 98 ? -0.616 -7.279 16.732 1.00 6.02 625 LEU A C 1
ATOM 764 O O . LEU A 1 98 ? 0.448 -6.657 16.729 1.00 7.11 625 LEU A O 1
ATOM 769 N N . ASN A 1 99 ? -1.329 -7.435 17.845 1.00 6.39 626 ASN A N 1
ATOM 770 C CA . ASN A 1 99 ? -0.821 -6.811 19.055 1.00 8.04 626 ASN A CA 1
ATOM 771 C C . ASN A 1 99 ? 0.497 -7.443 19.503 1.00 9.06 626 ASN A C 1
ATOM 772 O O . ASN A 1 99 ? 1.461 -6.738 19.794 1.00 9.52 626 ASN A O 1
ATOM 777 N N . LYS A 1 100 ? 0.544 -8.770 19.550 1.00 10.68 627 LYS A N 1
ATOM 778 C CA . LYS A 1 100 ? 1.778 -9.467 19.875 1.00 10.14 627 LYS A CA 1
ATOM 779 C C . LYS A 1 100 ? 2.859 -9.195 18.839 1.00 9.63 627 LYS A C 1
ATOM 780 O O . LYS A 1 100 ? 4.037 -9.074 19.182 1.00 10.68 627 LYS A O 1
ATOM 786 N N . PHE A 1 101 ? 2.457 -9.096 17.574 1.00 7.62 628 PHE A N 1
ATOM 787 C CA . PHE A 1 101 ? 3.407 -8.770 16.507 1.00 6.83 628 PHE A CA 1
ATOM 788 C C . PHE A 1 101 ? 4.050 -7.407 16.757 1.00 8.98 628 PHE A C 1
ATOM 789 O O . PHE A 1 101 ? 5.277 -7.261 16.676 1.00 10.90 628 PHE A O 1
ATOM 797 N N . LEU A 1 102 ? 3.222 -6.406 17.051 1.00 7.31 629 LEU A N 1
ATOM 798 C CA . LEU A 1 102 ? 3.737 -5.067 17.314 1.00 8.20 629 LEU A CA 1
ATOM 799 C C . LEU A 1 102 ? 4.694 -5.080 18.503 1.00 12.22 629 LEU A C 1
ATOM 800 O O . LEU A 1 102 ? 5.777 -4.489 18.460 1.00 9.48 629 LEU A O 1
ATOM 805 N N . ARG A 1 103 ? 4.296 -5.761 19.572 1.00 10.17 630 ARG A N 1
ATOM 806 C CA . ARG A 1 103 ? 5.129 -5.809 20.770 1.00 9.77 630 ARG A CA 1
ATOM 807 C C . ARG A 1 103 ? 6.474 -6.474 20.526 1.00 13.75 630 ARG A C 1
ATOM 808 O O . ARG A 1 103 ? 7.493 -6.050 21.088 1.00 15.76 630 ARG A O 1
ATOM 816 N N . ALA A 1 104 ? 6.475 -7.501 19.684 1.00 13.05 631 ALA A N 1
ATOM 817 C CA . ALA A 1 104 ? 7.693 -8.228 19.347 1.00 16.59 631 ALA A CA 1
ATOM 818 C C . ALA A 1 104 ? 8.679 -7.342 18.608 1.00 15.37 631 ALA A C 1
ATOM 819 O O . ALA A 1 104 ? 9.870 -7.625 18.586 1.00 18.22 631 ALA A O 1
ATOM 821 N N . HIS A 1 105 ? 8.181 -6.279 17.987 1.00 14.63 632 HIS A N 1
ATOM 822 C CA . HIS A 1 105 ? 9.042 -5.359 17.248 1.00 15.19 632 HIS A CA 1
ATOM 823 C C . HIS A 1 105 ? 9.343 -4.089 18.026 1.00 14.61 632 HIS A C 1
ATOM 824 O O . HIS A 1 105 ? 9.992 -3.193 17.519 1.00 25.21 632 HIS A O 1
ATOM 831 N N . GLY A 1 106 ? 8.889 -4.017 19.268 1.00 14.60 633 GLY A N 1
ATOM 832 C CA . GLY A 1 106 ? 8.998 -2.785 20.030 1.00 15.26 633 GLY A CA 1
ATOM 833 C C . GLY A 1 106 ? 10.245 -2.701 20.893 1.00 22.18 633 GLY A C 1
ATOM 834 O O . GLY A 1 106 ? 10.982 -3.674 21.017 1.00 21.19 633 GLY A O 1
ATOM 835 N N . PRO A 1 107 ? 10.483 -1.526 21.491 1.00 27.90 634 PRO A N 1
ATOM 836 C CA . PRO A 1 107 ? 11.650 -1.262 22.344 1.00 29.33 634 PRO A CA 1
ATOM 837 C C . PRO A 1 107 ? 11.711 -2.172 23.575 1.00 27.72 634 PRO A C 1
ATOM 838 O O . PRO A 1 107 ? 12.808 -2.496 24.035 1.00 30.47 634 PRO A O 1
ATOM 842 N N . ASP A 1 108 ? 10.553 -2.586 24.088 1.00 30.60 635 ASP A N 1
ATOM 843 C CA . ASP A 1 108 ? 10.503 -3.423 25.286 1.00 35.31 635 ASP A CA 1
ATOM 844 C C . ASP A 1 108 ? 10.840 -4.872 24.960 1.00 43.58 635 ASP A C 1
ATOM 845 O O . ASP A 1 108 ? 10.885 -5.724 25.847 1.00 46.42 635 ASP A O 1
ATOM 850 N N . ALA A 1 109 ? 11.085 -5.145 23.684 1.00 37.46 636 ALA A N 1
ATOM 851 C CA . ALA A 1 109 ? 11.522 -6.466 23.260 1.00 35.23 636 ALA A CA 1
ATOM 852 C C . ALA A 1 109 ? 13.048 -6.522 23.181 1.00 32.88 636 ALA A C 1
ATOM 853 O O . ALA A 1 109 ? 13.628 -7.593 23.000 1.00 41.32 636 ALA A O 1
ATOM 855 N N . GLY A 1 122 ? 14.094 -6.232 13.312 1.00 58.27 649 GLY A N 1
ATOM 856 C CA . GLY A 1 122 ? 14.359 -5.152 14.247 1.00 60.24 649 GLY A CA 1
ATOM 857 C C . GLY A 1 122 ? 13.099 -4.422 14.682 1.00 58.09 649 GLY A C 1
ATOM 858 O O . GLY A 1 122 ? 12.233 -4.992 15.346 1.00 58.21 649 GLY A O 1
ATOM 859 N N . GLU A 1 123 ? 13.003 -3.150 14.314 1.00 54.41 650 GLU A N 1
ATOM 860 C CA . GLU A 1 123 ? 11.812 -2.362 14.618 1.00 47.96 650 GLU A CA 1
ATOM 861 C C . GLU A 1 123 ? 11.029 -2.040 13.348 1.00 39.72 650 GLU A C 1
ATOM 862 O O . GLU A 1 123 ? 11.461 -2.363 12.244 1.00 36.12 650 GLU A O 1
ATOM 868 N N . LEU A 1 124 ? 9.863 -1.426 13.507 1.00 27.52 651 LEU A N 1
ATOM 869 C CA . LEU A 1 124 ? 9.019 -1.114 12.363 1.00 20.19 651 LEU A CA 1
ATOM 870 C C . LEU A 1 124 ? 9.224 0.328 11.950 1.00 23.41 651 LEU A C 1
ATOM 871 O O . LEU A 1 124 ? 9.269 1.225 12.791 1.00 31.31 651 LEU A O 1
ATOM 876 N N . GLY A 1 125 ? 9.361 0.552 10.652 1.00 16.86 652 GLY A N 1
ATOM 877 C CA . GLY A 1 125 ? 9.556 1.897 10.151 1.00 19.83 652 GLY A CA 1
ATOM 878 C C . GLY A 1 125 ? 8.223 2.581 9.957 1.00 20.63 652 GLY A C 1
ATOM 879 O O . GLY A 1 125 ? 7.169 1.949 10.077 1.00 13.16 652 GLY A O 1
ATOM 880 N N . LEU A 1 126 ? 8.272 3.873 9.654 1.00 17.34 653 LEU A N 1
ATOM 881 C CA . LEU A 1 126 ? 7.064 4.647 9.419 1.00 17.39 653 LEU A CA 1
ATOM 882 C C . LEU A 1 126 ? 6.271 4.058 8.257 1.00 15.57 653 LEU A C 1
ATOM 883 O O . LEU A 1 126 ? 5.059 3.925 8.344 1.00 13.06 653 LEU A O 1
ATOM 888 N N . SER A 1 127 ? 6.957 3.681 7.181 1.00 11.63 654 SER A N 1
ATOM 889 C CA . SER A 1 127 ? 6.283 3.086 6.028 1.00 12.75 654 SER A CA 1
ATOM 890 C C . SER A 1 127 ? 5.530 1.812 6.422 1.00 11.48 654 SER A C 1
ATOM 891 O O . SER A 1 127 ? 4.389 1.584 5.988 1.00 11.49 654 SER A O 1
ATOM 894 N N . GLN A 1 128 ? 6.168 0.991 7.247 1.00 9.22 655 GLN A N 1
ATOM 895 C CA . GLN A 1 128 ? 5.566 -0.267 7.678 1.00 8.50 655 GLN A CA 1
ATOM 896 C C . GLN A 1 128 ? 4.374 -0.011 8.582 1.00 9.54 655 GLN A C 1
ATOM 897 O O . GLN A 1 128 ? 3.337 -0.657 8.437 1.00 8.21 655 GLN A O 1
ATOM 903 N N . MET A 1 129 ? 4.513 0.945 9.490 1.00 8.87 656 MET A N 1
ATOM 904 C CA . MET A 1 129 ? 3.405 1.291 10.377 1.00 9.74 656 MET A CA 1
ATOM 905 C C . MET A 1 129 ? 2.221 1.827 9.591 1.00 9.56 656 MET A C 1
ATOM 906 O O . MET A 1 129 ? 1.077 1.487 9.874 1.00 8.09 656 MET A O 1
ATOM 911 N N . LEU A 1 130 ? 2.492 2.669 8.598 1.00 7.73 657 LEU A N 1
ATOM 912 C CA . LEU A 1 130 ? 1.421 3.225 7.786 1.00 6.31 657 LEU A CA 1
ATOM 913 C C . LEU A 1 130 ? 0.769 2.140 6.925 1.00 6.41 657 LEU A C 1
ATOM 914 O O . LEU A 1 130 ? -0.423 2.178 6.672 1.00 8.92 657 LEU A O 1
ATOM 919 N N . HIS A 1 131 ? 1.556 1.173 6.470 1.00 6.83 658 HIS A N 1
ATOM 920 C CA . HIS A 1 131 ? 1.003 0.093 5.671 1.00 7.83 658 HIS A CA 1
ATOM 921 C C . HIS A 1 131 ? 0.066 -0.769 6.520 1.00 7.14 658 HIS A C 1
ATOM 922 O O . HIS A 1 131 ? -0.991 -1.175 6.062 1.00 5.59 658 HIS A O 1
ATOM 929 N N . ILE A 1 132 ? 0.465 -1.057 7.758 1.00 5.68 659 ILE A N 1
ATOM 930 C CA . ILE A 1 132 ? -0.399 -1.800 8.680 1.00 5.31 659 ILE A CA 1
ATOM 931 C C . ILE A 1 132 ? -1.706 -1.033 8.878 1.00 5.51 659 ILE A C 1
ATOM 932 O O . ILE A 1 132 ? -2.793 -1.596 8.758 1.00 5.49 659 ILE A O 1
ATOM 937 N N . ALA A 1 133 ? -1.584 0.260 9.154 1.00 6.96 660 ALA A N 1
ATOM 938 C CA . ALA A 1 133 ? -2.743 1.110 9.396 1.00 7.90 660 ALA A CA 1
ATOM 939 C C . ALA A 1 133 ? -3.654 1.171 8.176 1.00 4.83 660 ALA A C 1
ATOM 940 O O . ALA A 1 133 ? -4.872 1.081 8.300 1.00 5.35 660 ALA A O 1
ATOM 942 N N . SER A 1 134 ? -3.060 1.324 6.998 1.00 5.41 661 SER A N 1
ATOM 943 C CA . SER A 1 134 ? -3.834 1.445 5.763 1.00 6.70 661 SER A CA 1
ATOM 944 C C . SER A 1 134 ? -4.610 0.180 5.459 1.00 5.96 661 SER A C 1
ATOM 945 O O . SER A 1 134 ? -5.740 0.228 4.983 1.00 6.85 661 SER A O 1
ATOM 948 N N . GLN A 1 135 ? -3.991 -0.960 5.719 1.00 4.47 662 GLN A N 1
ATOM 949 C CA . GLN A 1 135 ? -4.665 -2.227 5.479 1.00 4.69 662 GLN A CA 1
ATOM 950 C C . GLN A 1 135 ? -5.873 -2.401 6.379 1.00 5.19 662 GLN A C 1
ATOM 951 O O . GLN A 1 135 ? -6.920 -2.869 5.942 1.00 5.90 662 GLN A O 1
ATOM 957 N N . ILE A 1 136 ? -5.723 -2.054 7.648 1.00 4.41 663 ILE A N 1
ATOM 958 C CA . ILE A 1 136 ? -6.864 -2.111 8.565 1.00 4.06 663 ILE A CA 1
ATOM 959 C C . ILE A 1 136 ? -7.957 -1.148 8.097 1.00 4.34 663 ILE A C 1
ATOM 960 O O . ILE A 1 136 ? -9.137 -1.490 8.083 1.00 5.37 663 ILE A O 1
ATOM 965 N N . ALA A 1 137 ? -7.556 0.050 7.682 1.00 4.52 664 ALA A N 1
ATOM 966 C CA . ALA A 1 137 ? -8.518 1.040 7.208 1.00 4.19 664 ALA A CA 1
ATOM 967 C C . ALA A 1 137 ? -9.258 0.512 5.977 1.00 5.88 664 ALA A C 1
ATOM 968 O O . ALA A 1 137 ? -10.463 0.696 5.847 1.00 6.19 664 ALA A O 1
ATOM 970 N N . SER A 1 138 ? -8.535 -0.172 5.096 1.00 6.73 665 SER A N 1
ATOM 971 C CA . SER A 1 138 ? -9.144 -0.769 3.910 1.00 5.43 665 SER A CA 1
ATOM 972 C C . SER A 1 138 ? -10.219 -1.797 4.286 1.00 6.22 665 SER A C 1
ATOM 973 O O . SER A 1 138 ? -11.320 -1.807 3.727 1.00 6.27 665 SER A O 1
ATOM 976 N N . GLY A 1 139 ? -9.891 -2.667 5.234 1.00 6.66 666 GLY A N 1
ATOM 977 C CA . GLY A 1 139 ? -10.864 -3.622 5.747 1.00 4.77 666 GLY A CA 1
ATOM 978 C C . GLY A 1 139 ? -12.068 -2.921 6.340 1.00 5.85 666 GLY A C 1
ATOM 979 O O . GLY A 1 139 ? -13.205 -3.363 6.182 1.00 6.24 666 GLY A O 1
ATOM 980 N N . MET A 1 140 ? -11.830 -1.812 7.030 1.00 6.05 667 MET A N 1
ATOM 981 C CA . MET A 1 140 ? -12.936 -1.078 7.628 1.00 4.25 667 MET A CA 1
ATOM 982 C C . MET A 1 140 ? -13.790 -0.355 6.593 1.00 4.76 667 MET A C 1
ATOM 983 O O . MET A 1 140 ? -14.988 -0.213 6.801 1.00 7.26 667 MET A O 1
ATOM 988 N N . VAL A 1 141 ? -13.179 0.118 5.502 1.00 4.62 668 VAL A N 1
ATOM 989 C CA . VAL A 1 141 ? -13.968 0.695 4.404 1.00 5.03 668 VAL A CA 1
ATOM 990 C C . VAL A 1 141 ? -14.933 -0.359 3.882 1.00 6.31 668 VAL A C 1
ATOM 991 O O . VAL A 1 141 ? -16.117 -0.084 3.645 1.00 9.27 668 VAL A O 1
ATOM 995 N N . TYR A 1 142 ? -14.427 -1.575 3.714 1.00 6.54 669 TYR A N 1
ATOM 996 C CA . TYR A 1 142 ? -15.267 -2.667 3.269 1.00 9.46 669 TYR A CA 1
ATOM 997 C C . TYR A 1 142 ? -16.382 -2.958 4.275 1.00 8.09 669 TYR A C 1
ATOM 998 O O . TYR A 1 142 ? -17.538 -3.094 3.886 1.00 10.25 669 TYR A O 1
ATOM 1007 N N . LEU A 1 143 ? -16.051 -3.060 5.564 1.00 5.10 670 LEU A N 1
ATOM 1008 C CA . LEU A 1 143 ? -17.093 -3.325 6.555 1.00 6.23 670 LEU A CA 1
ATOM 1009 C C . LEU A 1 143 ? -18.154 -2.231 6.545 1.00 10.03 670 LEU A C 1
ATOM 1010 O O . LEU A 1 143 ? -19.347 -2.514 6.601 1.00 7.78 670 LEU A O 1
ATOM 1015 N N . ALA A 1 144 ? -17.719 -0.980 6.468 1.00 8.12 671 ALA A N 1
ATOM 1016 C CA . ALA A 1 144 ? -18.667 0.130 6.468 1.00 10.29 671 ALA A CA 1
ATOM 1017 C C . ALA A 1 144 ? -19.571 0.051 5.226 1.00 11.53 671 ALA A C 1
ATOM 1018 O O . ALA A 1 144 ? -20.768 0.339 5.296 1.00 13.30 671 ALA A O 1
ATOM 1020 N N . SER A 1 145 ? -19.008 -0.391 4.107 1.00 9.83 672 SER A N 1
ATOM 1021 C CA . SER A 1 145 ? -19.785 -0.519 2.866 1.00 13.12 672 SER A CA 1
ATOM 1022 C C . SER A 1 145 ? -20.854 -1.600 2.962 1.00 20.97 672 SER A C 1
ATOM 1023 O O . SER A 1 145 ? -21.834 -1.573 2.212 1.00 15.46 672 SER A O 1
ATOM 1026 N N . GLN A 1 146 ? -20.666 -2.545 3.882 1.00 13.78 673 GLN A N 1
ATOM 1027 C CA . GLN A 1 146 ? -21.627 -3.626 4.112 1.00 9.32 673 GLN A CA 1
ATOM 1028 C C . GLN A 1 146 ? -22.513 -3.319 5.311 1.00 11.52 673 GLN A C 1
ATOM 1029 O O . GLN A 1 146 ? -23.286 -4.171 5.758 1.00 15.03 673 GLN A O 1
ATOM 1035 N N . HIS A 1 147 ? -22.363 -2.109 5.842 1.00 11.34 674 HIS A N 1
ATOM 1036 C CA . HIS A 1 147 ? -23.096 -1.655 7.017 1.00 13.77 674 HIS A CA 1
ATOM 1037 C C . HIS A 1 147 ? -22.894 -2.591 8.201 1.00 14.63 674 HIS A C 1
ATOM 1038 O O . HIS A 1 147 ? -23.816 -2.871 8.973 1.00 15.18 674 HIS A O 1
ATOM 1045 N N . PHE A 1 148 ? -21.663 -3.067 8.335 1.00 9.37 675 PHE A N 1
ATOM 1046 C CA . PHE A 1 148 ? -21.299 -3.928 9.442 1.00 6.35 675 PHE A CA 1
ATOM 1047 C C . PHE A 1 148 ? -20.549 -3.125 10.480 1.00 10.06 675 PHE A C 1
ATOM 1048 O O . PHE A 1 148 ? -19.523 -2.514 10.172 1.00 10.98 675 PHE A O 1
ATOM 1056 N N . VAL A 1 149 ? -21.049 -3.138 11.710 1.00 6.12 676 VAL A N 1
ATOM 1057 C CA . VAL A 1 149 ? -20.382 -2.464 12.813 1.00 6.18 676 VAL A CA 1
ATOM 1058 C C . VAL A 1 149 ? -19.683 -3.518 13.657 1.00 9.88 676 VAL A C 1
ATOM 1059 O O . VAL A 1 149 ? -20.310 -4.459 14.150 1.00 9.22 676 VAL A O 1
ATOM 1063 N N . HIS A 1 150 ? -18.378 -3.360 13.811 1.00 6.20 677 HIS A N 1
ATOM 1064 C CA . HIS A 1 150 ? -17.539 -4.396 14.394 1.00 7.84 677 HIS A CA 1
ATOM 1065 C C . HIS A 1 150 ? -17.605 -4.432 15.928 1.00 10.11 677 HIS A C 1
ATOM 1066 O O . HIS A 1 150 ? -17.761 -5.505 16.521 1.00 9.38 677 HIS A O 1
ATOM 1073 N N . ARG A 1 151 ? -17.469 -3.256 16.544 1.00 5.99 678 ARG A N 1
ATOM 1074 C CA . ARG A 1 151 ? -17.574 -3.016 17.992 1.00 6.87 678 ARG A CA 1
ATOM 1075 C C . ARG A 1 151 ? -16.367 -3.422 18.838 1.00 11.03 678 ARG A C 1
ATOM 1076 O O . ARG A 1 151 ? -16.331 -3.102 20.025 1.00 9.50 678 ARG A O 1
ATOM 1084 N N . ASP A 1 152 ? -15.389 -4.117 18.260 1.00 6.53 679 ASP A N 1
ATOM 1085 C CA . ASP A 1 152 ? -14.217 -4.515 19.032 1.00 7.19 679 ASP A CA 1
ATOM 1086 C C . ASP A 1 152 ? -12.965 -4.439 18.166 1.00 9.60 679 ASP A C 1
ATOM 1087 O O . ASP A 1 152 ? -12.138 -5.346 18.156 1.00 10.04 679 ASP A O 1
ATOM 1092 N N . LEU A 1 153 ? -12.830 -3.341 17.432 1.00 4.98 680 LEU A N 1
ATOM 1093 C CA . LEU A 1 153 ? -11.621 -3.139 16.654 1.00 4.59 680 LEU A CA 1
ATOM 1094 C C . LEU A 1 153 ? -10.454 -2.807 17.564 1.00 8.09 680 LEU A C 1
ATOM 1095 O O . LEU A 1 153 ? -10.524 -1.875 18.368 1.00 7.22 680 LEU A O 1
ATOM 1100 N N . ALA A 1 154 ? -9.382 -3.577 17.423 1.00 4.98 681 ALA A N 1
ATOM 1101 C CA . ALA A 1 154 ? -8.183 -3.433 18.244 1.00 4.57 681 ALA A CA 1
ATOM 1102 C C . ALA A 1 154 ? -7.124 -4.281 17.580 1.00 6.90 681 ALA A C 1
ATOM 1103 O O . ALA A 1 154 ? -7.480 -5.213 16.865 1.00 7.65 681 ALA A O 1
ATOM 1105 N N . THR A 1 155 ? -5.841 -4.007 17.812 1.00 4.66 682 THR A N 1
ATOM 1106 C CA . THR A 1 155 ? -4.832 -4.805 17.108 1.00 4.38 682 THR A CA 1
ATOM 1107 C C . THR A 1 155 ? -4.855 -6.276 17.558 1.00 5.94 682 THR A C 1
ATOM 1108 O O . THR A 1 155 ? -4.498 -7.159 16.777 1.00 6.47 682 THR A O 1
ATOM 1112 N N . ARG A 1 156 ? -5.308 -6.558 18.779 1.00 6.29 683 ARG A N 1
ATOM 1113 C CA . ARG A 1 156 ? -5.424 -7.955 19.219 1.00 4.76 683 ARG A CA 1
ATOM 1114 C C . ARG A 1 156 ? -6.406 -8.754 18.347 1.00 6.12 683 ARG A C 1
ATOM 1115 O O . ARG A 1 156 ? -6.339 -9.992 18.293 1.00 7.68 683 ARG A O 1
ATOM 1123 N N . ASN A 1 157 ? -7.302 -8.054 17.659 1.00 5.83 684 ASN A N 1
ATOM 1124 C CA . ASN A 1 157 ? -8.272 -8.720 16.785 1.00 5.15 684 ASN A CA 1
ATOM 1125 C C . ASN A 1 157 ? -7.910 -8.678 15.310 1.00 10.00 684 ASN A C 1
ATOM 1126 O O . ASN A 1 157 ? -8.748 -8.956 14.459 1.00 9.80 684 ASN A O 1
ATOM 1131 N N . CYS A 1 158 ? -6.662 -8.334 15.008 1.00 5.83 685 CYS A N 1
ATOM 1132 C CA . CYS A 1 158 ? -6.164 -8.374 13.634 1.00 4.10 685 CYS A CA 1
ATOM 1133 C C . CYS A 1 158 ? -5.130 -9.468 13.525 1.00 6.36 685 CYS A C 1
ATOM 1134 O O . CYS A 1 158 ? -4.435 -9.740 14.498 1.00 8.72 685 CYS A O 1
ATOM 1137 N N . LEU A 1 159 ? -5.026 -10.088 12.349 1.00 6.52 686 LEU A N 1
ATOM 1138 C CA . LEU A 1 159 ? -4.025 -11.128 12.103 1.00 7.17 686 LEU A CA 1
ATOM 1139 C C . LEU A 1 159 ? -2.974 -10.672 11.107 1.00 8.72 686 LEU A C 1
ATOM 1140 O O . LEU A 1 159 ? -3.253 -9.858 10.226 1.00 7.00 686 LEU A O 1
ATOM 1145 N N . VAL A 1 160 ? -1.763 -11.199 11.251 1.00 6.22 687 VAL A N 1
ATOM 1146 C CA . VAL A 1 160 ? -0.669 -10.827 10.372 1.00 9.17 687 VAL A CA 1
ATOM 1147 C C . VAL A 1 160 ? -0.154 -12.042 9.622 1.00 9.95 687 VAL A C 1
ATOM 1148 O O . VAL A 1 160 ? 0.145 -13.063 10.230 1.00 7.97 687 VAL A O 1
ATOM 1152 N N . GLY A 1 161 ? -0.049 -11.924 8.301 1.00 9.15 688 GLY A N 1
ATOM 1153 C CA . GLY A 1 161 ? 0.454 -13.012 7.470 1.00 8.87 688 GLY A CA 1
ATOM 1154 C C . GLY A 1 161 ? 1.774 -12.629 6.821 1.00 10.69 688 GLY A C 1
ATOM 1155 O O . GLY A 1 161 ? 2.429 -11.685 7.256 1.00 12.86 688 GLY A O 1
ATOM 1156 N N . ALA A 1 162 ? 2.156 -13.350 5.767 1.00 11.04 689 ALA A N 1
ATOM 1157 C CA . ALA A 1 162 ? 3.379 -13.052 5.024 1.00 13.97 689 ALA A CA 1
ATOM 1158 C C . ALA A 1 162 ? 3.327 -11.675 4.378 1.00 14.11 689 ALA A C 1
ATOM 1159 O O . ALA A 1 162 ? 2.243 -11.193 4.057 1.00 13.96 689 ALA A O 1
ATOM 1161 N N . ASN A 1 163 ? 4.493 -11.054 4.200 1.00 14.18 690 ASN A N 1
ATOM 1162 C CA . ASN A 1 163 ? 4.608 -9.776 3.493 1.00 15.00 690 ASN A CA 1
ATOM 1163 C C . ASN A 1 163 ? 3.860 -8.653 4.227 1.00 17.44 690 ASN A C 1
ATOM 1164 O O . ASN A 1 163 ? 3.351 -7.733 3.590 1.00 16.53 690 ASN A O 1
ATOM 1169 N N . LEU A 1 164 ? 3.794 -8.750 5.558 1.00 12.25 691 LEU A N 1
ATOM 1170 C CA . LEU A 1 164 ? 3.085 -7.777 6.420 1.00 10.93 691 LEU A CA 1
ATOM 1171 C C . LEU A 1 164 ? 1.622 -7.626 6.051 1.00 12.61 691 LEU A C 1
ATOM 1172 O O . LEU A 1 164 ? 1.042 -6.555 6.216 1.00 10.95 691 LEU A O 1
ATOM 1177 N N . LEU A 1 165 ? 1.023 -8.695 5.552 1.00 8.40 692 LEU A N 1
ATOM 1178 C CA . LEU A 1 165 ? -0.391 -8.665 5.225 1.00 8.62 692 LEU A CA 1
ATOM 1179 C C . LEU A 1 165 ? -1.224 -8.697 6.501 1.00 12.93 692 LEU A C 1
ATOM 1180 O O . LEU A 1 165 ? -1.059 -9.592 7.327 1.00 15.72 692 LEU A O 1
ATOM 1185 N N . VAL A 1 166 ? -2.103 -7.715 6.665 1.00 6.22 693 VAL A N 1
ATOM 1186 C CA . VAL A 1 166 ? -2.907 -7.598 7.877 1.00 4.28 693 VAL A CA 1
ATOM 1187 C C . VAL A 1 166 ? -4.386 -7.733 7.536 1.00 7.49 693 VAL A C 1
ATOM 1188 O O . VAL A 1 166 ? -4.856 -7.152 6.557 1.00 8.03 693 VAL A O 1
ATOM 1192 N N . LYS A 1 167 ? -5.106 -8.534 8.320 1.00 3.81 694 LYS A N 1
ATOM 1193 C CA . LYS A 1 167 ? -6.535 -8.712 8.116 1.00 3.82 694 LYS A CA 1
ATOM 1194 C C . LYS A 1 167 ? -7.276 -8.550 9.431 1.00 7.16 694 LYS A C 1
ATOM 1195 O O . LYS A 1 167 ? -6.786 -8.927 10.483 1.00 7.86 694 LYS A O 1
ATOM 1201 N N . ILE A 1 168 ? -8.477 -7.997 9.356 1.00 5.18 695 ILE A N 1
ATOM 1202 C CA . ILE A 1 168 ? -9.322 -7.838 10.533 1.00 4.02 695 ILE A CA 1
ATOM 1203 C C . ILE A 1 168 ? -10.123 -9.094 10.863 1.00 12.04 695 ILE A C 1
ATOM 1204 O O . ILE A 1 168 ? -10.792 -9.659 9.997 1.00 9.70 695 ILE A O 1
ATOM 1209 N N . GLY A 1 169 ? -10.061 -9.519 12.121 1.00 7.61 696 GLY A N 1
ATOM 1210 C CA . GLY A 1 169 ? -11.002 -10.516 12.608 1.00 11.18 696 GLY A CA 1
ATOM 1211 C C . GLY A 1 169 ? -11.710 -10.102 13.899 1.00 11.98 696 GLY A C 1
ATOM 1212 O O . GLY A 1 169 ? -11.796 -8.928 14.244 1.00 7.93 696 GLY A O 1
ATOM 1213 N N . ASP A 1 170 ? -12.228 -11.088 14.620 1.00 11.42 697 ASP A N 1
ATOM 1214 C CA . ASP A 1 170 ? -12.864 -10.842 15.904 1.00 6.82 697 ASP A CA 1
ATOM 1215 C C . ASP A 1 170 ? -12.796 -12.116 16.735 1.00 11.94 697 ASP A C 1
ATOM 1216 O O . ASP A 1 170 ? -13.561 -13.045 16.499 1.00 14.96 697 ASP A O 1
ATOM 1221 N N . PHE A 1 171 ? -11.895 -12.145 17.711 1.00 10.85 698 PHE A N 1
ATOM 1222 C CA . PHE A 1 171 ? -11.612 -13.358 18.481 1.00 14.39 698 PHE A CA 1
ATOM 1223 C C . PHE A 1 171 ? -12.293 -13.326 19.838 1.00 25.57 698 PHE A C 1
ATOM 1224 O O . PHE A 1 171 ? -12.518 -14.370 20.463 1.00 25.94 698 PHE A O 1
ATOM 1232 N N . GLY A 1 172 ? -12.602 -12.118 20.294 1.00 24.21 699 GLY A N 1
ATOM 1233 C CA . GLY A 1 172 ? -13.208 -11.926 21.595 1.00 29.50 699 GLY A CA 1
ATOM 1234 C C . GLY A 1 172 ? -12.181 -12.029 22.706 1.00 32.79 699 GLY A C 1
ATOM 1235 O O . GLY A 1 172 ? -10.971 -12.008 22.468 1.00 29.33 699 GLY A O 1
ATOM 1236 N N . MET A 1 173 ? -12.671 -12.148 23.932 1.00 28.49 700 MET A N 1
ATOM 1237 C CA . MET A 1 173 ? -11.800 -12.232 25.090 1.00 22.25 700 MET A CA 1
ATOM 1238 C C . MET A 1 173 ? -11.233 -13.640 25.268 1.00 28.30 700 MET A C 1
ATOM 1239 O O . MET A 1 173 ? -11.901 -14.637 24.977 1.00 31.67 700 MET A O 1
ATOM 1244 N N . SER A 1 174 ? -9.995 -13.715 25.746 1.00 28.86 701 SER A N 1
ATOM 1245 C CA . SER A 1 174 ? -9.337 -14.996 25.971 1.00 28.79 701 SER A CA 1
ATOM 1246 C C . SER A 1 174 ? -10.015 -15.795 27.075 1.00 30.75 701 SER A C 1
ATOM 1247 O O . SER A 1 174 ? -10.436 -15.238 28.094 1.00 30.64 701 SER A O 1
ATOM 1250 N N . ARG A 1 175 ? -10.108 -17.103 26.859 1.00 34.27 702 ARG A N 1
ATOM 1251 C CA . ARG A 1 175 ? -10.695 -18.033 27.817 1.00 40.79 702 ARG A CA 1
ATOM 1252 C C . ARG A 1 175 ? -9.656 -18.498 28.836 1.00 45.23 702 ARG A C 1
ATOM 1253 O O . ARG A 1 175 ? -9.975 -18.720 30.005 1.00 47.81 702 ARG A O 1
ATOM 1261 N N . ASP A 1 176 ? -8.407 -18.605 28.394 1.00 42.54 703 ASP A N 1
ATOM 1262 C CA . ASP A 1 176 ? -7.374 -19.238 29.199 1.00 44.61 703 ASP A CA 1
ATOM 1263 C C . ASP A 1 176 ? -6.294 -18.273 29.679 1.00 39.30 703 ASP A C 1
ATOM 1264 O O . ASP A 1 176 ? -5.570 -18.591 30.618 1.00 40.24 703 ASP A O 1
ATOM 1266 N N . VAL A 1 177 ? -6.183 -17.105 29.048 1.00 26.40 704 VAL A N 1
ATOM 1267 C CA . VAL A 1 177 ? -5.156 -16.137 29.435 1.00 29.19 704 VAL A CA 1
ATOM 1268 C C . VAL A 1 177 ? -5.771 -14.919 30.118 1.00 28.63 704 VAL A C 1
ATOM 1269 O O . VAL A 1 177 ? -6.788 -14.394 29.658 1.00 25.11 704 VAL A O 1
ATOM 1273 N N . TYR A 1 178 ? -5.169 -14.487 31.226 1.00 20.89 705 TYR A N 1
ATOM 1274 C CA . TYR A 1 178 ? -5.611 -13.267 31.897 1.00 23.19 705 TYR A CA 1
ATOM 1275 C C . TYR A 1 178 ? -5.574 -12.093 30.920 1.00 27.15 705 TYR A C 1
ATOM 1276 O O . TYR A 1 178 ? -4.633 -11.958 30.134 1.00 24.62 705 TYR A O 1
ATOM 1285 N N . SER A 1 179 ? -6.602 -11.252 30.962 1.00 25.87 706 SER A N 1
ATOM 1286 C CA . SER A 1 179 ? -6.634 -10.091 30.083 1.00 31.44 706 SER A CA 1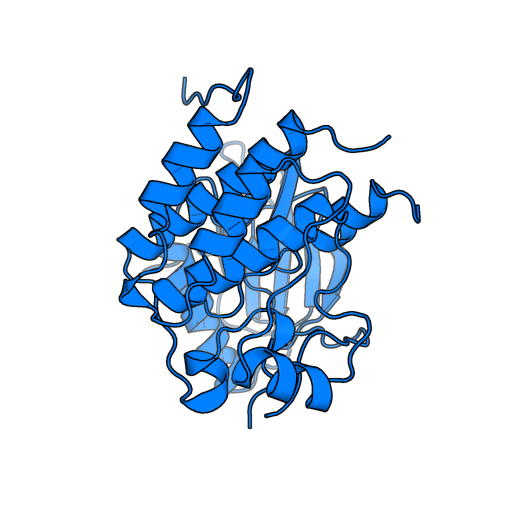
ATOM 1287 C C . SER A 1 179 ? -7.052 -8.840 30.839 1.00 20.71 706 SER A C 1
ATOM 1288 O O . SER A 1 179 ? -7.875 -8.884 31.759 1.00 26.90 706 SER A O 1
ATOM 1291 N N . THR A 1 180 ? -6.462 -7.724 30.443 1.00 20.17 707 THR A N 1
ATOM 1292 C CA . THR A 1 180 ? -6.762 -6.432 31.024 1.00 24.94 707 THR A CA 1
ATOM 1293 C C . THR A 1 180 ? -7.631 -5.578 30.084 1.00 21.77 707 THR A C 1
ATOM 1294 O O . THR A 1 180 ? -8.011 -4.456 30.426 1.00 20.26 707 THR A O 1
ATOM 1298 N N . ASP A 1 181 ? -7.983 -6.124 28.920 1.00 12.69 708 ASP A N 1
ATOM 1299 C CA . ASP A 1 181 ? -8.531 -5.294 27.845 1.00 9.98 708 ASP A CA 1
ATOM 1300 C C . ASP A 1 181 ? -10.045 -5.141 27.869 1.00 15.01 708 ASP A C 1
ATOM 1301 O O . ASP A 1 181 ? -10.610 -4.380 27.084 1.00 11.77 708 ASP A O 1
ATOM 1306 N N . TYR A 1 182 ? -10.709 -5.871 28.757 1.00 12.35 709 TYR A N 1
ATOM 1307 C CA . TYR A 1 182 ? -12.163 -5.821 28.818 1.00 9.42 709 TYR A CA 1
ATOM 1308 C C . TYR A 1 182 ? -12.610 -5.571 30.245 1.00 13.38 709 TYR A C 1
ATOM 1309 O O . TYR A 1 182 ? -11.985 -6.048 31.188 1.00 15.77 709 TYR A O 1
ATOM 1318 N N . TYR A 1 183 ? -13.699 -4.827 30.390 1.00 13.29 710 TYR A N 1
ATOM 1319 C CA . TYR A 1 183 ? -14.221 -4.472 31.700 1.00 13.85 710 TYR A CA 1
ATOM 1320 C C . TYR A 1 183 ? -15.735 -4.568 31.670 1.00 15.47 710 TYR A C 1
ATOM 1321 O O . TYR A 1 183 ? -16.371 -4.156 30.698 1.00 17.16 710 TYR A O 1
ATOM 1330 N N . ARG A 1 184 ? -16.316 -5.120 32.730 1.00 25.17 711 ARG A N 1
ATOM 1331 C CA . ARG A 1 184 ? -17.772 -5.183 32.845 1.00 35.98 711 ARG A CA 1
ATOM 1332 C C . ARG A 1 184 ? -18.313 -3.830 33.301 1.00 41.12 711 ARG A C 1
ATOM 1333 O O . ARG A 1 184 ? -18.133 -3.437 34.452 1.00 47.76 711 ARG A O 1
ATOM 1341 N N . LEU A 1 185 ? -18.965 -3.114 32.392 1.00 44.26 712 LEU A N 1
ATOM 1342 C CA . LEU A 1 185 ? -19.469 -1.779 32.698 1.00 51.77 712 LEU A CA 1
ATOM 1343 C C . LEU A 1 185 ? -20.820 -1.842 33.402 1.00 59.05 712 LEU A C 1
ATOM 1344 O O . LEU A 1 185 ? -20.993 -2.586 34.369 1.00 63.01 712 LEU A O 1
ATOM 1346 N N . HIS A 1 202 ? -23.687 -8.817 32.901 1.00 59.57 729 HIS A N 1
ATOM 1347 C CA . HIS A 1 202 ? -23.786 -8.574 31.469 1.00 55.58 729 HIS A CA 1
ATOM 1348 C C . HIS A 1 202 ? -22.428 -8.696 30.779 1.00 53.19 729 HIS A C 1
ATOM 1349 O O . HIS A 1 202 ? -21.656 -9.614 31.052 1.00 50.19 729 HIS A O 1
ATOM 1351 N N . THR A 1 203 ? -22.133 -7.753 29.894 1.00 49.61 730 THR A N 1
ATOM 1352 C CA . THR A 1 203 ? -21.055 -7.950 28.939 1.00 40.35 730 THR A CA 1
ATOM 1353 C C . THR A 1 203 ? -19.742 -7.258 29.295 1.00 28.12 730 THR A C 1
ATOM 1354 O O . THR A 1 203 ? -19.710 -6.156 29.846 1.00 25.59 730 THR A O 1
ATOM 1358 N N . MET A 1 204 ? -18.657 -7.941 28.965 1.00 23.51 731 MET A N 1
ATOM 1359 C CA . MET A 1 204 ? -17.324 -7.389 29.058 1.00 17.70 731 MET A CA 1
ATOM 1360 C C . MET A 1 204 ? -17.069 -6.485 27.860 1.00 18.43 731 MET A C 1
ATOM 1361 O O . MET A 1 204 ? -17.272 -6.890 26.712 1.00 19.74 731 MET A O 1
ATOM 1366 N N . LEU A 1 205 ? -16.625 -5.263 28.131 1.00 16.16 732 LEU A N 1
ATOM 1367 C CA . LEU A 1 205 ? -16.469 -4.270 27.077 1.00 14.44 732 LEU A CA 1
ATOM 1368 C C . LEU A 1 205 ? -15.033 -3.805 26.938 1.00 9.55 732 LEU A C 1
ATOM 1369 O O . LEU A 1 205 ? -14.326 -3.621 27.923 1.00 10.97 732 LEU A O 1
ATOM 1374 N N . PRO A 1 206 ? -14.601 -3.606 25.689 1.00 8.31 733 PRO A N 1
ATOM 1375 C CA . PRO A 1 206 ? -13.257 -3.077 25.443 1.00 7.41 733 PRO A CA 1
ATOM 1376 C C . PRO A 1 206 ? -13.206 -1.570 25.665 1.00 8.48 733 PRO A C 1
ATOM 1377 O O . PRO A 1 206 ? -12.990 -0.813 24.710 1.00 8.22 733 PRO A O 1
ATOM 1381 N N . ILE A 1 207 ? -13.379 -1.128 26.908 1.00 8.79 734 ILE A N 1
ATOM 1382 C CA . ILE A 1 207 ? -13.607 0.296 27.147 1.00 9.45 734 ILE A CA 1
ATOM 1383 C C . ILE A 1 207 ? -12.476 1.207 26.659 1.00 8.00 734 ILE A C 1
ATOM 1384 O O . ILE A 1 207 ? -12.738 2.337 26.252 1.00 9.06 734 ILE A O 1
ATOM 1389 N N . ARG A 1 208 ? -11.235 0.734 26.692 1.00 6.94 735 ARG A N 1
ATOM 1390 C CA . ARG A 1 208 ? -10.116 1.590 26.300 1.00 8.41 735 ARG A CA 1
ATOM 1391 C C . ARG A 1 208 ? -10.150 1.938 24.819 1.00 10.50 735 ARG A C 1
ATOM 1392 O O . ARG A 1 208 ? -9.527 2.914 24.394 1.00 8.99 735 ARG A O 1
ATOM 1400 N N . TRP A 1 209 ? -10.887 1.148 24.040 1.00 5.68 736 TRP A N 1
ATOM 1401 C CA . TRP A 1 209 ? -11.015 1.382 22.603 1.00 6.44 736 TRP A CA 1
ATOM 1402 C C . TRP A 1 209 ? -12.320 2.083 22.220 1.00 6.90 736 TRP A C 1
ATOM 1403 O O . TRP A 1 209 ? -12.580 2.287 21.029 1.00 8.36 736 TRP A O 1
ATOM 1414 N N . MET A 1 210 ? -13.147 2.431 23.207 1.00 7.10 737 MET A N 1
ATOM 1415 C CA . MET A 1 210 ? -14.505 2.914 22.925 1.00 7.81 737 MET A CA 1
ATOM 1416 C C . MET A 1 210 ? -14.665 4.423 23.098 1.00 8.10 737 MET A C 1
ATOM 1417 O O . MET A 1 210 ? -14.040 5.018 23.974 1.00 9.22 737 MET A O 1
ATOM 1422 N N . PRO A 1 211 ? -15.517 5.044 22.270 1.00 6.26 738 PRO A N 1
ATOM 1423 C CA . PRO A 1 211 ? -15.833 6.468 22.417 1.00 4.33 738 PRO A CA 1
ATOM 1424 C C . PRO A 1 211 ? -16.835 6.716 23.535 1.00 7.08 738 PRO A C 1
ATOM 1425 O O . PRO A 1 211 ? -17.463 5.760 24.007 1.00 8.62 738 PRO A O 1
ATOM 1429 N N . PRO A 1 212 ? -16.990 7.984 23.948 1.00 11.47 739 PRO A N 1
ATOM 1430 C CA . PRO A 1 212 ? -17.920 8.322 25.036 1.00 12.75 739 PRO A CA 1
ATOM 1431 C C . PRO A 1 212 ? -19.339 7.803 24.809 1.00 13.96 739 PRO A C 1
ATOM 1432 O O . PRO A 1 212 ? -19.929 7.279 25.751 1.00 13.73 739 PRO A O 1
ATOM 1436 N N . GLU A 1 213 ? -19.880 7.928 23.597 1.00 10.30 740 GLU A N 1
ATOM 1437 C CA . GLU A 1 213 ? -21.275 7.537 23.390 1.00 11.73 740 GLU A CA 1
ATOM 1438 C C . GLU A 1 213 ? -21.468 6.018 23.471 1.00 13.72 740 GLU A C 1
ATOM 1439 O O . GLU A 1 213 ? -22.567 5.548 23.789 1.00 12.14 740 GLU A O 1
ATOM 1445 N N . SER A 1 214 ? -20.411 5.245 23.208 1.00 9.32 741 SER A N 1
ATOM 1446 C CA . SER A 1 214 ? -20.510 3.791 23.295 1.00 7.82 741 SER A CA 1
ATOM 1447 C C . SER A 1 214 ? -20.477 3.382 24.754 1.00 10.38 741 SER A C 1
ATOM 1448 O O . SER A 1 214 ? -21.214 2.506 25.183 1.00 13.84 741 SER A O 1
ATOM 1451 N N . ILE A 1 215 ? -19.625 4.036 25.521 1.00 9.99 742 ILE A N 1
ATOM 1452 C CA . ILE A 1 215 ? -19.512 3.723 26.935 1.00 12.31 742 ILE A CA 1
ATOM 1453 C C . ILE A 1 215 ? -20.761 4.166 27.690 1.00 15.14 742 ILE A C 1
ATOM 1454 O O . ILE A 1 215 ? -21.311 3.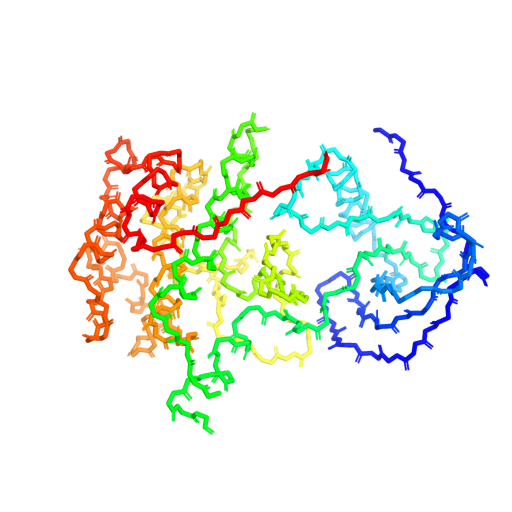401 28.487 1.00 14.48 742 ILE A O 1
ATOM 1459 N N . MET A 1 216 ? -21.220 5.385 27.412 1.00 13.06 743 MET A N 1
ATOM 1460 C CA . MET A 1 216 ? -22.310 5.992 28.192 1.00 12.86 743 MET A CA 1
ATOM 1461 C C . MET A 1 216 ? -23.692 5.514 27.764 1.00 19.66 743 MET A C 1
ATOM 1462 O O . MET A 1 216 ? -24.572 5.344 28.613 1.00 17.79 743 MET A O 1
ATOM 1467 N N . TYR A 1 217 ? -23.882 5.295 26.463 1.00 15.16 744 TYR A N 1
ATOM 1468 C CA . TYR A 1 217 ? -25.217 5.049 25.912 1.00 15.02 744 TYR A CA 1
ATOM 1469 C C . TYR A 1 217 ? -25.345 3.768 25.093 1.00 13.66 744 TYR A C 1
ATOM 1470 O O . TYR A 1 217 ? -26.396 3.520 24.506 1.00 19.27 744 TYR A O 1
ATOM 1479 N N . ARG A 1 218 ? -24.291 2.954 25.061 1.00 14.34 745 ARG A N 1
ATOM 1480 C CA . ARG A 1 218 ? -24.252 1.746 24.228 1.00 16.62 745 ARG A CA 1
ATOM 1481 C C . ARG A 1 218 ? -24.587 2.042 22.771 1.00 18.72 745 ARG A C 1
ATOM 1482 O O . ARG A 1 218 ? -25.247 1.245 22.107 1.00 18.03 745 ARG A O 1
ATOM 1490 N N . LYS A 1 219 ? -24.146 3.191 22.272 1.00 12.86 746 LYS A N 1
ATOM 1491 C CA . LYS A 1 219 ? -24.360 3.510 20.866 1.00 10.54 746 LYS A CA 1
ATOM 1492 C C . LYS A 1 219 ? -23.153 3.029 20.075 1.00 12.50 746 LYS A C 1
ATOM 1493 O O . LYS A 1 219 ? -22.069 3.572 20.243 1.00 14.67 746 LYS A O 1
ATOM 1499 N N . PHE A 1 220 ? -23.344 2.012 19.240 1.00 11.18 747 PHE A N 1
ATOM 1500 C CA . PHE A 1 220 ? -22.264 1.486 18.394 1.00 9.09 747 PHE A CA 1
ATOM 1501 C C . PHE A 1 220 ? -22.589 1.706 16.933 1.00 10.88 747 PHE A C 1
ATOM 1502 O O . PHE A 1 220 ? -23.646 1.296 16.460 1.00 15.06 747 PHE A O 1
ATOM 1510 N N . THR A 1 221 ? -21.682 2.364 16.215 1.00 9.21 748 THR A N 1
ATOM 1511 C CA . THR A 1 221 ? -21.939 2.799 14.847 1.00 7.05 748 THR A CA 1
ATOM 1512 C C . THR A 1 221 ? -20.641 2.705 14.064 1.00 9.57 748 THR A C 1
ATOM 1513 O O . THR A 1 221 ? -19.589 2.419 14.640 1.00 9.30 748 THR A O 1
ATOM 1517 N N . THR A 1 222 ? -20.692 2.991 12.769 1.00 9.51 749 THR A N 1
ATOM 1518 C CA . THR A 1 222 ? -19.445 3.109 12.020 1.00 8.15 749 THR A CA 1
ATOM 1519 C C . THR A 1 222 ? -18.555 4.211 12.605 1.00 8.18 749 THR A C 1
ATOM 1520 O O . THR A 1 222 ? -17.338 4.160 12.482 1.00 8.25 749 THR A O 1
ATOM 1524 N N . GLU A 1 223 ? -19.163 5.199 13.252 1.00 8.79 750 GLU A N 1
ATOM 1525 C CA . GLU A 1 223 ? -18.421 6.300 13.839 1.00 7.17 750 GLU A CA 1
ATOM 1526 C C . GLU A 1 223 ? -17.711 5.900 15.140 1.00 6.66 750 GLU A C 1
ATOM 1527 O O . GLU A 1 223 ? -16.663 6.448 15.457 1.00 7.79 750 GLU A O 1
ATOM 1533 N N . SER A 1 224 ? -18.286 4.976 15.903 1.00 5.70 751 SER A N 1
ATOM 1534 C CA . SER A 1 224 ? -17.589 4.463 17.078 1.00 6.75 751 SER A CA 1
ATOM 1535 C C . SER A 1 224 ? -16.475 3.513 16.621 1.00 9.00 751 SER A C 1
ATOM 1536 O O . SER A 1 224 ? -15.438 3.409 17.273 1.00 6.58 751 SER A O 1
ATOM 1539 N N . ASP A 1 225 ? -16.674 2.827 15.498 1.00 6.40 752 ASP A N 1
ATOM 1540 C CA . ASP A 1 225 ? -15.575 2.034 14.926 1.00 5.94 752 ASP A CA 1
ATOM 1541 C C . ASP A 1 225 ? -14.414 2.945 14.479 1.00 2.59 752 ASP A C 1
ATOM 1542 O O . ASP A 1 225 ? -13.246 2.584 14.602 1.00 4.60 752 ASP A O 1
ATOM 1547 N N . VAL A 1 226 ? -14.726 4.131 13.957 1.00 6.28 753 VAL A N 1
ATOM 1548 C CA . VAL A 1 226 ? -13.661 5.074 13.578 1.00 5.47 753 VAL A CA 1
ATOM 1549 C C . VAL A 1 226 ? -12.873 5.529 14.792 1.00 4.04 753 VAL A C 1
ATOM 1550 O O . VAL A 1 226 ? -11.645 5.627 14.746 1.00 6.26 753 VAL A O 1
ATOM 1554 N N . TRP A 1 227 ? -13.570 5.780 15.891 1.00 4.92 754 TRP A N 1
ATOM 1555 C CA . TRP A 1 227 ? -12.886 6.096 17.146 1.00 4.96 754 TRP A CA 1
ATOM 1556 C C . TRP A 1 227 ? -11.883 5.000 17.494 1.00 5.30 754 TRP A C 1
ATOM 1557 O O . TRP A 1 227 ? -10.715 5.272 17.809 1.00 4.60 754 TRP A O 1
ATOM 1568 N N . SER A 1 228 ? -12.344 3.756 17.438 1.00 3.80 755 SER A N 1
ATOM 1569 C CA . SER A 1 228 ? -11.492 2.618 17.726 1.00 5.90 755 SER A CA 1
ATOM 1570 C C . SER A 1 228 ? -10.311 2.553 16.785 1.00 4.29 755 SER A C 1
ATOM 1571 O O . SER A 1 228 ? -9.221 2.163 17.190 1.00 4.83 755 SER A O 1
ATOM 1574 N N . PHE A 1 229 ? -10.518 2.920 15.525 1.00 4.85 756 PHE A N 1
ATOM 1575 C CA . PHE A 1 229 ? -9.402 2.939 14.591 1.00 3.62 756 PHE A CA 1
ATOM 1576 C C . PHE A 1 229 ? -8.347 3.955 15.022 1.00 5.39 756 PHE A C 1
ATOM 1577 O O . PHE A 1 229 ? -7.150 3.712 14.882 1.00 6.11 756 PHE A O 1
ATOM 1585 N N . GLY A 1 230 ? -8.781 5.102 15.541 1.00 5.63 757 GLY A N 1
ATOM 1586 C CA . GLY A 1 230 ? -7.824 6.077 16.044 1.00 3.38 757 GLY A CA 1
ATOM 1587 C C . GLY A 1 230 ? -6.989 5.444 17.149 1.00 5.48 757 GLY A C 1
ATOM 1588 O O . GLY A 1 230 ? -5.774 5.630 17.215 1.00 4.89 757 GLY A O 1
ATOM 1589 N N . VAL A 1 231 ? -7.641 4.667 18.005 1.00 3.03 758 VAL A N 1
ATOM 1590 C CA . VAL A 1 231 ? -6.924 3.967 19.068 1.00 4.89 758 VAL A CA 1
ATOM 1591 C C . VAL A 1 231 ? -5.989 2.894 18.481 1.00 5.75 758 VAL A C 1
ATOM 1592 O O . VAL A 1 231 ? -4.877 2.714 18.964 1.00 5.33 758 VAL A O 1
ATOM 1596 N N . ILE A 1 232 ? -6.412 2.203 17.425 1.00 5.28 759 ILE A N 1
ATOM 1597 C CA . ILE A 1 232 ? -5.504 1.286 16.725 1.00 3.80 759 ILE A CA 1
ATOM 1598 C C . ILE A 1 232 ? -4.247 2.016 16.216 1.00 4.76 759 ILE A C 1
ATOM 1599 O O . ILE A 1 232 ? -3.132 1.518 16.363 1.00 6.21 759 ILE A O 1
ATOM 1604 N N . LEU A 1 233 ? -4.419 3.200 15.630 1.00 4.27 760 LEU A N 1
ATOM 1605 C CA . LEU A 1 233 ? -3.262 3.983 15.190 1.00 5.42 760 LEU A CA 1
ATOM 1606 C C . LEU A 1 233 ? -2.318 4.242 16.359 1.00 7.53 760 LEU A C 1
ATOM 1607 O O . LEU A 1 233 ? -1.099 4.147 16.234 1.00 8.35 760 LEU A O 1
ATOM 1612 N N . TRP A 1 234 ? -2.896 4.551 17.505 1.00 5.13 761 TRP A N 1
ATOM 1613 C CA . TRP A 1 234 ? -2.098 4.798 18.693 1.00 5.84 761 TRP A CA 1
ATOM 1614 C C . TRP A 1 234 ? -1.357 3.527 19.120 1.00 9.14 761 TRP A C 1
ATOM 1615 O O . TRP A 1 234 ? -0.166 3.564 19.443 1.00 8.31 761 TRP A O 1
ATOM 1626 N N . GLU A 1 235 ? -2.056 2.399 19.114 1.00 6.33 762 GLU A N 1
ATOM 1627 C CA . GLU A 1 235 ? -1.403 1.105 19.346 1.00 5.13 762 GLU A CA 1
ATOM 1628 C C . GLU A 1 235 ? -0.236 0.848 18.413 1.00 5.12 762 GLU A C 1
ATOM 1629 O O . GLU A 1 235 ? 0.820 0.392 18.846 1.00 6.76 762 GLU A O 1
ATOM 1635 N N . ILE A 1 236 ? -0.436 1.095 17.127 1.00 5.27 763 ILE A N 1
ATOM 1636 C CA . ILE A 1 236 ? 0.619 0.816 16.153 1.00 5.10 763 ILE A CA 1
ATOM 1637 C C . ILE A 1 236 ? 1.845 1.659 16.476 1.00 7.85 763 ILE A C 1
ATOM 1638 O O . ILE A 1 236 ? 2.956 1.145 16.558 1.00 7.07 763 ILE A O 1
ATOM 1643 N N . PHE A 1 237 ? 1.642 2.947 16.715 1.00 7.61 764 PHE A N 1
ATOM 1644 C CA . PHE A 1 237 ? 2.785 3.833 16.904 1.00 11.37 764 PHE A CA 1
ATOM 1645 C C . PHE A 1 237 ? 3.392 3.765 18.312 1.00 9.38 764 PHE A C 1
ATOM 1646 O O . PHE A 1 237 ? 4.426 4.386 18.586 1.00 13.73 764 PHE A O 1
ATOM 1654 N N . THR A 1 238 ? 2.785 2.974 19.186 1.00 9.16 765 THR A N 1
ATOM 1655 C CA . THR A 1 238 ? 3.391 2.673 20.476 1.00 7.33 765 THR A CA 1
ATOM 1656 C C . THR A 1 238 ? 3.842 1.217 20.564 1.00 7.36 765 THR A C 1
ATOM 1657 O O . THR A 1 238 ? 4.114 0.722 21.654 1.00 12.08 765 THR A O 1
ATOM 1661 N N . TYR A 1 239 ? 3.905 0.531 19.427 1.00 6.73 766 TYR A N 1
ATOM 1662 C CA . TYR A 1 239 ? 4.294 -0.880 19.412 1.00 7.28 766 TYR A CA 1
ATOM 1663 C C . TYR A 1 239 ? 3.416 -1.753 20.311 1.00 12.39 766 TYR A C 1
ATOM 1664 O O . TYR A 1 239 ? 3.904 -2.639 21.014 1.00 10.61 766 TYR A O 1
ATOM 1673 N N . GLY A 1 240 ? 2.111 -1.498 20.282 1.00 7.95 767 GLY A N 1
ATOM 1674 C CA . GLY A 1 240 ? 1.171 -2.411 20.900 1.00 8.99 767 GLY A CA 1
ATOM 1675 C C . GLY A 1 240 ? 0.900 -2.144 22.363 1.00 8.68 767 GLY A C 1
ATOM 1676 O O . GLY A 1 240 ? 0.284 -2.964 23.034 1.00 10.92 767 GLY A O 1
ATOM 1677 N N . LYS A 1 241 ? 1.332 -0.994 22.866 1.00 8.15 768 LYS A N 1
ATOM 1678 C CA . LYS A 1 241 ? 1.098 -0.706 24.277 1.00 8.30 768 LYS A CA 1
ATOM 1679 C C . LYS A 1 241 ? -0.393 -0.560 24.525 1.00 9.52 768 LYS A C 1
ATOM 1680 O O . LYS A 1 241 ? -1.139 -0.193 23.618 1.00 10.18 768 LYS A O 1
ATOM 1686 N N . GLN A 1 242 ? -0.842 -0.865 25.740 1.00 7.98 769 GLN A N 1
ATOM 1687 C CA . GLN A 1 242 ? -2.256 -0.715 26.051 1.00 8.68 769 GLN A CA 1
ATOM 1688 C C . GLN A 1 242 ? -2.644 0.754 26.157 1.00 10.44 769 GLN A C 1
ATOM 1689 O O . GLN A 1 242 ? -1.994 1.518 26.861 1.00 9.36 769 GLN A O 1
ATOM 1695 N N . PRO A 1 243 ? -3.723 1.156 25.471 1.00 8.70 770 PRO A N 1
ATOM 1696 C CA . PRO A 1 243 ? -4.206 2.529 25.650 1.00 8.98 770 PRO A CA 1
ATOM 1697 C C . PRO A 1 243 ? -4.542 2.787 27.106 1.00 8.63 770 PRO A C 1
ATOM 1698 O O . PRO A 1 243 ? -5.135 1.912 27.741 1.00 10.16 770 PRO A O 1
ATOM 1702 N N . TRP A 1 244 ? -4.180 3.965 27.610 1.00 8.33 771 TRP A N 1
ATOM 1703 C CA . TRP A 1 244 ? -4.471 4.349 28.988 1.00 7.67 771 TRP A CA 1
ATOM 1704 C C . TRP A 1 244 ? -3.871 3.369 29.980 1.00 9.15 771 TRP A C 1
ATOM 1705 O O . TRP A 1 244 ? -4.443 3.122 31.042 1.00 12.71 771 TRP A O 1
ATOM 1716 N N . PHE A 1 245 ? -2.711 2.825 29.629 1.00 9.76 772 PHE A N 1
ATOM 1717 C CA . PHE A 1 245 ? -2.023 1.846 30.462 1.00 9.02 772 PHE A CA 1
ATOM 1718 C C . PHE A 1 245 ? -1.814 2.358 31.885 1.00 13.54 772 PHE A C 1
ATOM 1719 O O . PHE A 1 245 ? -1.737 1.563 32.811 1.00 13.33 772 PHE A O 1
ATOM 1727 N N . GLN A 1 246 ? -1.725 3.675 32.061 1.00 10.74 773 GLN A N 1
ATOM 1728 C CA . GLN A 1 246 ? -1.476 4.232 33.399 1.00 13.65 773 GLN A CA 1
ATOM 1729 C C . GLN A 1 246 ? -2.737 4.376 34.244 1.00 16.94 773 GLN A C 1
ATOM 1730 O O . GLN A 1 246 ? -2.674 4.821 35.396 1.00 17.57 773 GLN A O 1
ATOM 1736 N N . LEU A 1 247 ? -3.880 3.995 33.681 1.00 13.44 774 LEU A N 1
ATOM 1737 C CA . LEU A 1 247 ? -5.166 4.181 34.345 1.00 15.82 774 LEU A CA 1
ATOM 1738 C C . LEU A 1 247 ? -5.857 2.868 34.680 1.00 13.74 774 LEU A C 1
ATOM 1739 O O . LEU A 1 247 ? -5.809 1.914 33.906 1.00 15.02 774 LEU A O 1
ATOM 1744 N N . SER A 1 248 ? -6.511 2.832 35.837 1.00 14.98 775 SER A N 1
ATOM 1745 C CA . SER A 1 248 ? -7.419 1.741 36.179 1.00 19.00 775 SER A CA 1
ATOM 1746 C C . SER A 1 248 ? -8.661 1.821 35.303 1.00 18.22 775 SER A C 1
ATOM 1747 O O . SER A 1 248 ? -8.905 2.840 34.667 1.00 15.46 775 SER A O 1
ATOM 1750 N N . ASN A 1 249 ? -9.470 0.768 35.310 1.00 19.33 776 ASN A N 1
ATOM 1751 C CA . ASN A 1 249 ? -10.672 0.742 34.481 1.00 19.15 776 ASN A CA 1
ATOM 1752 C C . ASN A 1 249 ? -11.656 1.856 34.822 1.00 17.49 776 ASN A C 1
ATOM 1753 O O . ASN A 1 249 ? -12.219 2.495 33.935 1.00 15.79 776 ASN A O 1
ATOM 1758 N N . THR A 1 250 ? -11.854 2.093 36.114 1.00 19.74 777 THR A N 1
ATOM 1759 C CA . THR A 1 250 ? -12.698 3.185 36.563 1.00 17.91 777 THR A CA 1
ATOM 1760 C C . THR A 1 250 ? -12.171 4.535 36.072 1.00 17.80 777 THR A C 1
ATOM 1761 O O . THR A 1 250 ? -12.936 5.385 35.607 1.00 17.35 777 THR A O 1
ATOM 1765 N N . GLU A 1 251 ? -10.856 4.716 36.146 1.00 14.77 778 GLU A N 1
ATOM 1766 C CA . GLU A 1 251 ? -10.235 5.947 35.683 1.00 14.27 778 GLU A CA 1
ATOM 1767 C C . GLU A 1 251 ? -10.360 6.113 34.170 1.00 15.37 778 GLU A C 1
ATOM 1768 O O . GLU A 1 251 ? -10.500 7.227 33.681 1.00 16.10 778 GLU A O 1
ATOM 1774 N N . VAL A 1 252 ? -10.322 5.007 33.434 1.00 14.47 779 VAL A N 1
ATOM 1775 C CA . VAL A 1 252 ? -10.496 5.074 31.983 1.00 15.39 779 VAL A CA 1
ATOM 1776 C C . VAL A 1 252 ? -11.879 5.620 31.623 1.00 13.87 779 VAL A C 1
ATOM 1777 O O . VAL A 1 252 ? -12.011 6.510 30.776 1.00 15.56 779 VAL A O 1
ATOM 1781 N N . ILE A 1 253 ? -12.909 5.089 32.274 1.00 16.07 780 ILE A N 1
ATOM 1782 C CA . ILE A 1 253 ? -14.287 5.502 31.994 1.00 17.49 780 ILE A CA 1
ATOM 1783 C C . ILE A 1 253 ? -14.461 6.996 32.257 1.00 18.25 780 ILE A C 1
ATOM 1784 O O . ILE A 1 253 ? -15.036 7.727 31.440 1.00 16.29 780 ILE A O 1
ATOM 1789 N N . GLU A 1 254 ? -13.936 7.460 33.383 1.00 16.79 781 GLU A N 1
ATOM 1790 C CA . GLU A 1 254 ? -14.025 8.877 33.718 1.00 19.89 781 GLU A CA 1
ATOM 1791 C C . GLU A 1 254 ? -13.240 9.714 32.711 1.00 17.89 781 GLU A C 1
ATOM 1792 O O . GLU A 1 254 ? -13.714 10.747 32.235 1.00 23.81 781 GLU A O 1
ATOM 1798 N N . CYS A 1 255 ? -12.045 9.247 32.376 1.00 17.33 782 CYS A N 1
ATOM 1799 C CA . CYS A 1 255 ? -11.184 9.916 31.415 1.00 17.28 782 CYS A CA 1
ATOM 1800 C C . CYS A 1 255 ? -11.859 10.110 30.053 1.00 18.59 782 CYS A C 1
ATOM 1801 O O . CYS A 1 255 ? -11.829 11.200 29.483 1.00 16.52 782 CYS A O 1
ATOM 1804 N N . ILE A 1 256 ? -12.474 9.048 29.539 1.00 16.55 783 ILE A N 1
ATOM 1805 C CA . ILE A 1 256 ? -13.117 9.108 28.228 1.00 13.66 783 ILE A CA 1
ATOM 1806 C C . ILE A 1 256 ? -14.384 9.959 28.283 1.00 15.04 783 ILE A C 1
ATOM 1807 O O . ILE A 1 256 ? -14.646 10.757 27.385 1.00 17.24 783 ILE A O 1
ATOM 1812 N N . THR A 1 257 ? -15.146 9.803 29.362 1.00 17.98 784 THR A N 1
ATOM 1813 C CA . THR A 1 257 ? -16.370 10.572 29.579 1.00 18.39 784 THR A CA 1
ATOM 1814 C C . THR A 1 257 ? -16.080 12.073 29.671 1.00 19.26 784 THR A C 1
ATOM 1815 O O . THR A 1 257 ? -16.873 12.899 29.209 1.00 25.19 784 THR A O 1
ATOM 1819 N N . GLN A 1 258 ? -14.933 12.420 30.246 1.00 17.25 785 GLN A N 1
ATOM 1820 C CA . GLN A 1 258 ? -14.576 13.823 30.449 1.00 23.04 785 GLN A CA 1
ATOM 1821 C C . GLN A 1 258 ? -13.819 14.416 29.264 1.00 26.17 785 GLN A C 1
ATOM 1822 O O . GLN A 1 258 ? -13.359 15.552 29.326 1.00 28.30 785 GLN A O 1
ATOM 1828 N N . GLY A 1 259 ? -13.669 13.643 28.194 1.00 17.33 786 GLY A N 1
ATOM 1829 C CA . GLY A 1 259 ? -13.143 14.183 26.955 1.00 15.77 786 GLY A CA 1
ATOM 1830 C C . GLY A 1 259 ? -11.638 14.309 26.848 1.00 20.92 786 GLY A C 1
ATOM 1831 O O . GLY A 1 259 ? -11.140 15.058 26.013 1.00 18.16 786 GLY A O 1
ATOM 1832 N N . ARG A 1 260 ? -10.900 13.580 27.677 1.00 16.63 787 ARG A N 1
ATOM 1833 C CA . ARG A 1 260 ? -9.449 13.552 27.527 1.00 17.68 787 ARG A CA 1
ATOM 1834 C C . ARG A 1 260 ? -9.113 12.567 26.410 1.00 19.08 787 ARG A C 1
ATOM 1835 O O . ARG A 1 260 ? -9.845 11.610 26.202 1.00 18.40 787 ARG A O 1
ATOM 1843 N N . VAL A 1 261 ? -8.036 12.811 25.671 1.00 15.82 788 VAL A N 1
ATOM 1844 C CA . VAL A 1 261 ? -7.640 11.864 24.631 1.00 14.19 788 VAL A CA 1
ATOM 1845 C C . VAL A 1 261 ? -6.217 11.381 24.830 1.00 12.65 788 VAL A C 1
ATOM 1846 O O . VAL A 1 261 ? -5.420 12.015 25.527 1.00 13.32 788 VAL A O 1
ATOM 1850 N N . LEU A 1 262 ? -5.911 10.247 24.206 1.00 11.14 789 LEU A N 1
ATOM 1851 C CA . LEU A 1 262 ? -4.589 9.648 24.296 1.00 8.46 789 LEU A CA 1
ATOM 1852 C C . LEU A 1 262 ? -3.538 10.633 23.844 1.00 13.04 789 LEU A C 1
ATOM 1853 O O . LEU A 1 262 ? -3.770 11.403 22.916 1.00 12.78 789 LEU A O 1
ATOM 1858 N N . GLU A 1 263 ? -2.389 10.626 24.509 1.00 11.94 790 GLU A N 1
ATOM 1859 C CA . GLU A 1 263 ? -1.339 11.576 24.170 1.00 13.28 790 GLU A CA 1
ATOM 1860 C C . GLU A 1 263 ? -0.578 11.116 22.940 1.00 10.56 790 GLU A C 1
ATOM 1861 O O . GLU A 1 263 ? -0.525 9.924 22.639 1.00 12.84 790 GLU A O 1
ATOM 1867 N N . ARG A 1 264 ? -0.001 12.071 22.219 1.00 9.95 791 ARG A N 1
ATOM 1868 C CA . ARG A 1 264 ? 0.765 11.753 21.023 1.00 10.82 791 ARG A CA 1
ATOM 1869 C C . ARG A 1 264 ? 2.023 10.987 21.390 1.00 15.89 791 ARG A C 1
ATOM 1870 O O . ARG A 1 264 ? 2.808 11.447 22.219 1.00 15.22 791 ARG A O 1
ATOM 1878 N N . PRO A 1 265 ? 2.214 9.805 20.792 1.00 13.5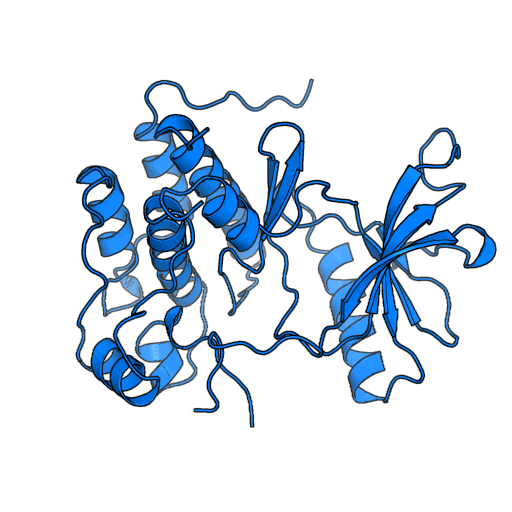6 792 PRO A N 1
ATOM 1879 C CA . PRO A 1 265 ? 3.480 9.094 21.022 1.00 16.42 792 PRO A CA 1
ATOM 1880 C C . PRO A 1 265 ? 4.648 9.921 20.500 1.00 17.94 792 PRO A C 1
ATOM 1881 O O . PRO A 1 265 ? 4.484 10.639 19.514 1.00 19.43 792 PRO A O 1
ATOM 1885 N N . ARG A 1 266 ? 5.806 9.843 21.152 1.00 28.51 793 ARG A N 1
ATOM 1886 C CA . ARG A 1 266 ? 6.928 10.693 20.762 1.00 30.58 793 ARG A CA 1
ATOM 1887 C C . ARG A 1 266 ? 7.389 10.409 19.333 1.00 23.46 793 ARG A C 1
ATOM 1888 O O . ARG A 1 266 ? 7.766 11.334 18.611 1.00 29.67 793 ARG A O 1
ATOM 1896 N N . VAL A 1 267 ? 7.324 9.144 18.918 1.00 22.79 794 VAL A N 1
ATOM 1897 C CA . VAL A 1 267 ? 7.748 8.761 17.567 1.00 32.03 794 VAL A CA 1
ATOM 1898 C C . VAL A 1 267 ? 6.628 8.870 16.529 1.00 32.40 794 VAL A C 1
ATOM 1899 O O . VAL A 1 267 ? 6.772 8.427 15.385 1.00 34.15 794 VAL A O 1
ATOM 1903 N N . CYS A 1 268 ? 5.511 9.464 16.925 1.00 20.42 795 CYS A N 1
ATOM 1904 C CA . CYS A 1 268 ? 4.389 9.641 16.013 1.00 16.44 795 CYS A CA 1
ATOM 1905 C C . CYS A 1 268 ? 4.482 10.986 15.302 1.00 17.99 795 CYS A C 1
ATOM 1906 O O . CYS A 1 268 ? 4.551 12.020 15.958 1.00 19.05 795 CYS A O 1
ATOM 1909 N N . PRO A 1 269 ? 4.507 10.979 13.955 1.00 15.13 796 PRO A N 1
ATOM 1910 C CA . PRO A 1 269 ? 4.498 12.254 13.227 1.00 16.47 796 PRO A CA 1
ATOM 1911 C C . PRO A 1 269 ? 3.232 13.062 13.530 1.00 16.38 796 PRO A C 1
ATOM 1912 O O . PRO A 1 269 ? 2.175 12.483 13.809 1.00 14.23 796 PRO A O 1
ATOM 1916 N N . LYS A 1 270 ? 3.335 14.387 13.490 1.00 12.58 797 LYS A N 1
ATOM 1917 C CA . LYS A 1 270 ? 2.184 15.225 13.792 1.00 11.69 797 LYS A CA 1
ATOM 1918 C C . LYS A 1 270 ? 1.004 14.907 12.892 1.00 11.56 797 LYS A C 1
ATOM 1919 O O . LYS A 1 270 ? -0.149 14.926 13.339 1.00 15.13 797 LYS A O 1
ATOM 1925 N N . GLU A 1 271 ? 1.281 14.600 11.627 1.00 11.07 798 GLU A N 1
ATOM 1926 C CA . GLU A 1 271 ? 0.200 14.321 10.684 1.00 13.95 798 GLU A CA 1
ATOM 1927 C C . GLU A 1 271 ? -0.581 13.086 11.050 1.00 10.55 798 GLU A C 1
ATOM 1928 O O . GLU A 1 271 ? -1.798 13.045 10.851 1.00 12.69 798 GLU A O 1
ATOM 1934 N N . VAL A 1 272 ? 0.111 12.076 11.575 1.00 9.71 799 VAL A N 1
ATOM 1935 C CA . VAL A 1 272 ? -0.555 10.848 12.013 1.00 8.21 799 VAL A CA 1
ATOM 1936 C C . VAL A 1 272 ? -1.367 11.102 13.278 1.00 10.06 799 VAL A C 1
ATOM 1937 O O . VAL A 1 272 ? -2.481 10.617 13.412 1.00 9.97 799 VAL A O 1
ATOM 1941 N N . TYR A 1 273 ? -0.815 11.876 14.209 1.00 8.64 800 TYR A N 1
ATOM 1942 C CA . TYR A 1 273 ? -1.584 12.239 15.393 1.00 9.16 800 TYR A CA 1
ATOM 1943 C C . TYR A 1 273 ? -2.822 13.055 15.021 1.00 8.43 800 TYR A C 1
ATOM 1944 O O . TYR A 1 273 ? -3.878 12.916 15.637 1.00 9.80 800 TYR A O 1
ATOM 1953 N N . ASP A 1 274 ? -2.707 13.899 14.005 1.00 10.10 801 ASP A N 1
ATOM 1954 C CA . ASP A 1 274 ? -3.865 14.675 13.562 1.00 10.38 801 ASP A CA 1
ATOM 1955 C C . ASP A 1 274 ? -4.972 13.769 13.013 1.00 9.40 801 ASP A C 1
ATOM 1956 O O . ASP A 1 274 ? -6.149 14.081 13.142 1.00 11.13 801 ASP A O 1
ATOM 1961 N N . VAL A 1 275 ? -4.599 12.641 12.415 1.00 9.71 802 VAL A N 1
ATOM 1962 C CA . VAL A 1 275 ? -5.593 11.655 12.006 1.00 5.97 802 VAL A CA 1
ATOM 1963 C C . VAL A 1 275 ? -6.261 11.044 13.243 1.00 7.37 802 VAL A C 1
ATOM 1964 O O . VAL A 1 275 ? -7.476 10.926 13.281 1.00 8.94 802 VAL A O 1
ATOM 1968 N N . MET A 1 276 ? -5.484 10.695 14.266 1.00 9.25 803 MET A N 1
ATOM 1969 C CA . MET A 1 276 ? -6.075 10.202 15.513 1.00 10.02 803 MET A CA 1
ATOM 1970 C C . MET A 1 276 ? -7.074 11.202 16.094 1.00 7.73 803 MET A C 1
ATOM 1971 O O . MET A 1 276 ? -8.170 10.834 16.491 1.00 8.72 803 MET A O 1
ATOM 1976 N N . LEU A 1 277 ? -6.693 12.477 16.149 1.00 10.88 804 LEU A N 1
ATOM 1977 C CA . LEU A 1 277 ? -7.606 13.497 16.665 1.00 9.66 804 LEU A CA 1
ATOM 1978 C C . LEU A 1 277 ? -8.862 13.603 15.802 1.00 9.98 804 LEU A C 1
ATOM 1979 O O . LEU A 1 277 ? -9.950 13.863 16.313 1.00 9.51 804 LEU A O 1
ATOM 19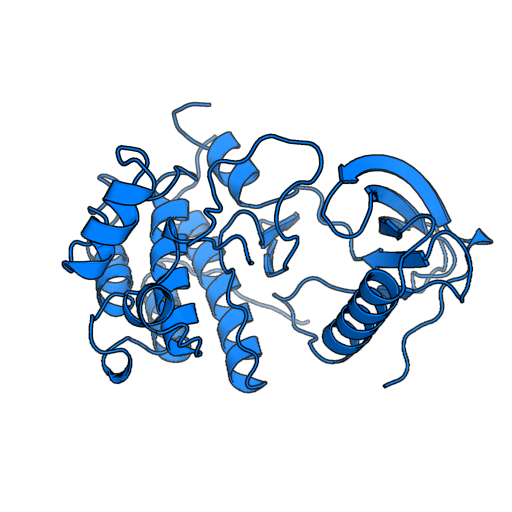84 N N . GLY A 1 278 ? -8.704 13.414 14.495 1.00 7.61 805 GLY A N 1
ATOM 1985 C CA . GLY A 1 278 ? -9.845 13.385 13.595 1.00 7.37 805 GLY A CA 1
ATOM 1986 C C . GLY A 1 278 ? -10.795 12.233 13.890 1.00 7.03 805 GLY A C 1
ATOM 1987 O O . GLY A 1 278 ? -12.002 12.335 13.644 1.00 10.30 805 GLY A O 1
ATOM 1988 N N . CYS A 1 279 ? -10.255 11.132 14.417 1.00 9.07 806 CYS A N 1
ATOM 1989 C CA . CYS A 1 279 ? -11.073 9.992 14.845 1.00 8.12 806 CYS A CA 1
ATOM 1990 C C . CYS A 1 279 ? -11.741 10.217 16.190 1.00 7.81 806 CYS A C 1
ATOM 1991 O O . CYS A 1 279 ? -12.705 9.523 16.540 1.00 8.33 806 CYS A O 1
ATOM 1994 N N . TRP A 1 280 ? -11.206 11.156 16.965 1.00 10.51 807 TRP A N 1
ATOM 1995 C CA . TRP A 1 280 ? -11.595 11.285 18.373 1.00 7.86 807 TRP A CA 1
ATOM 1996 C C . TRP A 1 280 ? -12.396 12.544 18.675 1.00 10.92 807 TRP A C 1
ATOM 1997 O O . TRP A 1 280 ? -12.459 12.995 19.820 1.00 13.33 807 TRP A O 1
ATOM 2008 N N . GLN A 1 281 ? -13.015 13.111 17.649 1.00 10.04 808 GLN A N 1
ATOM 2009 C CA . GLN A 1 281 ? -14.003 14.160 17.881 1.00 10.14 808 GLN A CA 1
ATOM 2010 C C . GLN A 1 281 ? -15.091 13.648 18.816 1.00 11.90 808 GLN A C 1
ATOM 2011 O O . GLN A 1 281 ? -15.569 12.517 18.671 1.00 11.35 808 GLN A O 1
ATOM 2017 N N . ARG A 1 282 ? -15.488 14.474 19.780 1.00 12.41 809 ARG A N 1
ATOM 2018 C CA . ARG A 1 282 ? -16.511 14.050 20.730 1.00 12.60 809 ARG A CA 1
ATOM 2019 C C . ARG A 1 282 ? -17.838 13.816 20.015 1.00 15.28 809 ARG A C 1
ATOM 2020 O O . ARG A 1 282 ? -18.502 12.802 20.242 1.00 15.95 809 ARG A O 1
ATOM 2028 N N . GLU A 1 283 ? -18.222 14.739 19.138 1.00 13.40 810 GLU A N 1
ATOM 2029 C CA . GLU A 1 283 ? -19.426 14.552 18.323 1.00 13.07 810 GLU A CA 1
ATOM 2030 C C . GLU A 1 283 ? -19.164 13.522 17.232 1.00 10.88 810 GLU A C 1
ATOM 2031 O O . GLU A 1 283 ? -18.306 13.750 16.381 1.00 12.23 810 GLU A O 1
ATOM 2037 N N . PRO A 1 284 ? -19.907 12.402 17.228 1.00 12.89 811 PRO A N 1
ATOM 2038 C CA . PRO A 1 284 ? -19.578 11.345 16.261 1.00 10.09 811 PRO A CA 1
ATOM 2039 C C . PRO A 1 284 ? -19.661 11.803 14.811 1.00 10.45 811 PRO A C 1
ATOM 2040 O O . PRO A 1 284 ? -18.883 11.325 13.989 1.00 9.96 811 PRO A O 1
ATOM 2044 N N . GLN A 1 285 ? -20.558 12.737 14.496 1.00 12.15 812 GLN A N 1
ATOM 2045 C CA . GLN A 1 285 ? -20.720 13.134 13.102 1.00 15.49 812 GLN A CA 1
ATOM 2046 C C . GLN A 1 285 ? -19.584 14.025 12.627 1.00 12.25 812 GLN A C 1
ATOM 2047 O O . GLN A 1 285 ? -19.449 14.260 11.430 1.00 16.50 812 GLN A O 1
ATOM 2053 N N . GLN A 1 286 ? -18.757 14.504 13.553 1.00 11.22 813 GLN A N 1
ATOM 2054 C CA . GLN A 1 286 ? -17.612 15.335 13.178 1.00 13.92 813 GLN A CA 1
ATOM 2055 C C . GLN A 1 286 ? -16.358 14.517 12.936 1.00 9.69 813 GLN A C 1
ATOM 2056 O O . GLN A 1 286 ? -15.368 15.027 12.416 1.00 12.28 813 GLN A O 1
ATOM 2062 N N . ARG A 1 287 ? -16.390 13.247 13.314 1.00 10.50 814 ARG A N 1
ATOM 2063 C CA . ARG A 1 287 ? -15.229 12.391 13.091 1.00 6.69 814 ARG A CA 1
ATOM 2064 C C . ARG A 1 287 ? -14.991 12.196 11.600 1.00 9.10 814 ARG A C 1
ATOM 2065 O O . ARG A 1 287 ? -15.942 12.202 10.815 1.00 10.74 814 ARG A O 1
ATOM 2073 N N . LEU A 1 288 ? -13.726 12.026 11.214 1.00 9.83 815 LEU A N 1
ATOM 2074 C CA . LEU A 1 288 ? -13.394 11.576 9.867 1.00 9.04 815 LEU A CA 1
ATOM 2075 C C . LEU A 1 288 ? -14.140 10.287 9.588 1.00 9.89 815 LEU A C 1
ATOM 2076 O O . LEU A 1 288 ? -14.350 9.499 10.504 1.00 11.80 815 LEU A O 1
ATOM 2081 N N . ASN A 1 289 ? -14.564 10.059 8.348 1.00 8.79 816 ASN A N 1
ATOM 2082 C CA . ASN A 1 289 ? -15.104 8.746 8.053 1.00 10.48 816 ASN A CA 1
ATOM 2083 C C . ASN A 1 289 ? -13.946 7.907 7.536 1.00 8.44 816 ASN A C 1
ATOM 2084 O O . ASN A 1 289 ? -12.863 8.432 7.242 1.00 9.51 816 ASN A O 1
ATOM 2089 N N . ILE A 1 290 ? -14.136 6.598 7.498 1.00 7.39 817 ILE A N 1
ATOM 2090 C CA . ILE A 1 290 ? -12.997 5.717 7.292 1.00 7.23 817 ILE A CA 1
ATOM 2091 C C . ILE A 1 290 ? -12.471 5.815 5.845 1.00 8.53 817 ILE A C 1
ATOM 2092 O O . ILE A 1 290 ? -11.292 5.555 5.583 1.00 8.56 817 ILE A O 1
ATOM 2097 N N . LYS A 1 291 ? -13.326 6.219 4.909 1.00 8.92 818 LYS A N 1
ATOM 2098 C CA . LYS A 1 291 ? -12.867 6.431 3.537 1.00 11.08 818 LYS A CA 1
ATOM 2099 C C . LYS A 1 291 ? -11.909 7.613 3.467 1.00 10.83 818 LYS A C 1
ATOM 2100 O O . LYS A 1 291 ? -10.909 7.563 2.756 1.00 9.40 818 LYS A O 1
ATOM 2106 N N . GLU A 1 292 ? -12.233 8.671 4.214 1.00 9.09 819 GLU A N 1
ATOM 2107 C CA . GLU A 1 292 ? -11.383 9.847 4.315 1.00 11.32 819 GLU A CA 1
ATOM 2108 C C . GLU A 1 292 ? -10.058 9.464 4.957 1.00 9.32 819 GLU A C 1
ATOM 2109 O O . GLU A 1 292 ? -8.994 9.862 4.498 1.00 9.45 819 GLU A O 1
ATOM 2115 N N . ILE A 1 293 ? -10.131 8.673 6.018 1.00 7.88 820 ILE A N 1
ATOM 2116 C CA . ILE A 1 293 ? -8.927 8.230 6.722 1.00 6.28 820 ILE A CA 1
ATOM 2117 C C . ILE A 1 293 ? -8.018 7.413 5.799 1.00 7.48 820 ILE A C 1
ATOM 2118 O O . ILE A 1 293 ? -6.803 7.625 5.745 1.00 8.83 820 ILE A O 1
ATOM 2123 N N . TYR A 1 294 ? -8.615 6.494 5.051 1.00 7.16 821 TYR A N 1
ATOM 2124 C CA . TYR A 1 294 ? -7.854 5.691 4.106 1.00 7.16 821 TYR A CA 1
ATOM 2125 C C . TYR A 1 294 ? -7.098 6.570 3.110 1.00 10.84 821 TYR A C 1
ATOM 2126 O O . TYR A 1 294 ? -5.907 6.353 2.868 1.00 11.00 821 TYR A O 1
ATOM 2135 N N . LYS A 1 295 ? -7.785 7.561 2.537 1.00 8.64 822 LYS A N 1
ATOM 2136 C CA . LYS A 1 295 ? -7.159 8.460 1.568 1.00 12.55 822 LYS A CA 1
ATOM 2137 C C . LYS A 1 295 ? -6.005 9.225 2.193 1.00 11.18 822 LYS A C 1
ATOM 2138 O O . LYS A 1 295 ? -4.960 9.399 1.574 1.00 11.31 822 LYS A O 1
ATOM 2144 N N . ILE A 1 296 ? -6.189 9.680 3.427 1.00 9.15 823 ILE A N 1
ATOM 2145 C CA . ILE A 1 296 ? -5.148 10.452 4.101 1.00 8.84 823 ILE A CA 1
ATOM 2146 C C . ILE A 1 296 ? -3.916 9.606 4.380 1.00 10.63 823 ILE A C 1
ATOM 2147 O O . ILE A 1 296 ? -2.783 10.012 4.079 1.00 11.18 823 ILE A O 1
ATOM 2152 N N . LEU A 1 297 ? -4.134 8.423 4.947 1.00 8.96 824 LEU A N 1
ATOM 2153 C CA . LEU A 1 297 ? -3.016 7.524 5.252 1.00 7.15 824 LEU A CA 1
ATOM 2154 C C . LEU A 1 297 ? -2.213 7.209 4.006 1.00 17.81 824 LEU A C 1
ATOM 2155 O O . LEU A 1 297 ? -1.015 7.088 4.038 1.00 14.83 824 LEU A O 1
ATOM 2160 N N . HIS A 1 298 ? -2.911 7.079 2.900 1.00 16.08 825 HIS A N 1
ATOM 2161 C CA . HIS A 1 298 ? -2.316 6.786 1.621 1.00 15.61 825 HIS A CA 1
ATOM 2162 C C . HIS A 1 298 ? -1.541 7.996 1.105 1.00 16.68 825 HIS A C 1
ATOM 2163 O O . HIS A 1 298 ? -0.402 7.839 0.634 1.00 20.45 825 HIS A O 1
ATOM 2170 N N . ALA A 1 299 ? -2.041 9.203 1.326 1.00 17.63 826 ALA A N 1
ATOM 2171 C CA . ALA A 1 299 ? -1.265 10.390 0.955 1.00 19.79 826 ALA A CA 1
ATOM 2172 C C . ALA A 1 299 ? -0.071 10.629 1.879 1.00 25.73 826 ALA A C 1
ATOM 2173 O O . ALA A 1 299 ? 0.915 11.245 1.467 1.00 27.35 826 ALA A O 1
ATOM 2175 N N . LEU A 1 300 ? -0.154 10.145 3.119 1.00 16.68 827 LEU A N 1
ATOM 2176 C CA . LEU A 1 300 ? 0.906 10.388 4.099 1.00 16.78 827 LEU A CA 1
ATOM 2177 C C . LEU A 1 300 ? 2.167 9.579 3.830 1.00 23.13 827 LEU A C 1
ATOM 2178 O O . LEU A 1 300 ? 3.264 9.994 4.192 1.00 25.19 827 LEU A O 1
ATOM 2183 N N . GLY A 1 301 ? 2.011 8.420 3.209 1.00 21.11 828 GLY A N 1
ATOM 2184 C CA . GLY A 1 301 ? 3.154 7.588 2.897 1.00 26.54 828 GLY A CA 1
ATOM 2185 C C . GLY A 1 301 ? 4.023 8.147 1.783 1.00 30.60 828 GLY A C 1
ATOM 2186 O O . GLY A 1 301 ? 3.523 8.561 0.734 1.00 31.02 828 GLY A O 1
ATOM 2187 N N . LYS A 1 302 ? 5.333 8.147 2.018 1.00 24.40 829 LYS A N 1
ATOM 2188 C CA . LYS A 1 302 ? 6.309 8.582 1.021 1.00 35.44 829 LYS A CA 1
ATOM 2189 C C . LYS A 1 302 ? 6.337 7.622 -0.161 1.00 42.02 829 LYS A C 1
ATOM 2190 O O . LYS A 1 302 ? 6.431 8.036 -1.319 1.00 52.36 829 LYS A O 1
ATOM 2196 N N . ALA A 1 303 ? 6.264 6.332 0.145 1.00 29.46 830 ALA A N 1
ATOM 2197 C CA . ALA A 1 303 ? 6.251 5.298 -0.879 1.00 25.55 830 ALA A CA 1
ATOM 2198 C C . ALA A 1 303 ? 5.264 4.210 -0.503 1.00 18.27 830 ALA A C 1
ATOM 2199 O O . ALA A 1 303 ? 5.654 3.114 -0.098 1.00 21.55 830 ALA A O 1
ATOM 2201 N N . THR A 1 304 ? 3.979 4.523 -0.633 1.00 22.96 831 THR A N 1
ATOM 2202 C CA . THR A 1 304 ? 2.936 3.563 -0.314 1.00 19.37 831 THR A CA 1
ATOM 2203 C C . THR A 1 304 ? 3.054 2.322 -1.182 1.00 17.64 831 THR A C 1
ATOM 2204 O O . THR A 1 304 ? 3.199 2.434 -2.404 1.00 15.66 831 THR A O 1
ATOM 2208 N N . PRO A 1 305 ? 3.002 1.136 -0.560 1.00 16.90 832 PRO A N 1
ATOM 2209 C CA . PRO A 1 305 ? 3.045 -0.093 -1.359 1.00 14.81 832 PRO A CA 1
ATOM 2210 C C . PRO A 1 305 ? 1.981 -0.109 -2.435 1.00 17.68 832 PRO A C 1
ATOM 2211 O O . PRO A 1 305 ? 0.906 0.501 -2.313 1.00 16.25 832 PRO A O 1
ATOM 2215 N N . ILE A 1 306 ? 2.309 -0.795 -3.51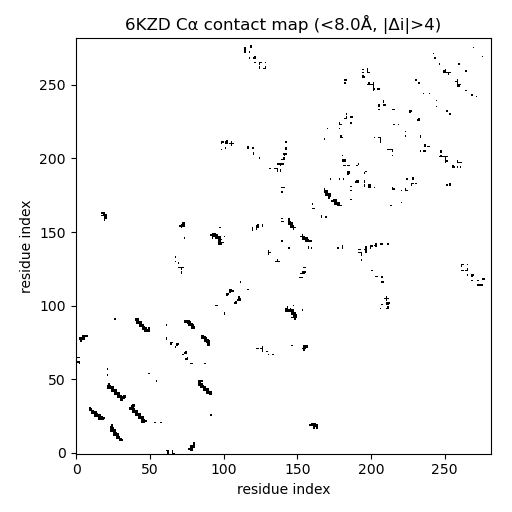6 1.00 16.35 833 ILE A N 1
ATOM 2216 C CA . ILE A 1 306 ? 1.432 -0.881 -4.659 1.00 17.38 833 ILE A CA 1
ATOM 2217 C C . ILE A 1 306 ? 0.643 -2.179 -4.594 1.00 18.06 833 ILE A C 1
ATOM 2218 O O . ILE A 1 306 ? 1.221 -3.245 -4.427 1.00 17.88 833 ILE A O 1
ATOM 2223 N N . TYR A 1 307 ? -0.674 -2.098 -4.733 1.00 18.28 834 TYR A N 1
ATOM 2224 C CA . TYR A 1 307 ? -1.496 -3.298 -4.667 1.00 20.73 834 TYR A CA 1
ATOM 2225 C C . TYR A 1 307 ? -1.741 -3.887 -6.059 1.00 25.40 834 TYR A C 1
ATOM 2226 O O . TYR A 1 307 ? -2.105 -3.165 -6.986 1.00 26.41 834 TYR A O 1
ATOM 2235 N N . LEU A 1 308 ? -1.538 -5.194 -6.204 1.00 20.34 835 LEU A N 1
ATOM 2236 C CA . LEU A 1 308 ? -1.763 -5.853 -7.490 1.00 21.45 835 LEU A CA 1
ATOM 2237 C C . LEU A 1 308 ? -2.732 -7.044 -7.412 1.00 37.43 835 LEU A C 1
ATOM 2238 O O . LEU A 1 308 ? -2.965 -7.600 -6.338 1.00 37.03 835 LEU A O 1
ATOM 2243 N N . ASP A 1 309 ? -3.262 -7.434 -8.574 1.00 49.58 836 ASP A N 1
ATOM 2244 C CA . ASP A 1 309 ? -4.217 -8.543 -8.715 1.00 54.38 836 ASP A CA 1
ATOM 2245 C C . ASP A 1 309 ? -3.784 -9.487 -9.868 1.00 63.26 836 ASP A C 1
ATOM 2246 O O . ASP A 1 309 ? -4.335 -10.566 -10.124 1.00 64.58 836 ASP A O 1
ATOM 2251 N N . ILE A 1 310 ? -2.733 -9.051 -10.539 1.00 68.88 837 ILE A N 1
ATOM 2252 C CA . ILE A 1 310 ? -2.270 -9.626 -11.804 1.00 69.56 837 ILE A CA 1
ATOM 2253 C C . ILE A 1 310 ? -3.316 -9.610 -12.918 1.00 68.30 837 ILE A C 1
ATOM 2254 O O . ILE A 1 310 ? -3.030 -9.104 -14.008 1.00 67.01 837 ILE A O 1
#

Sequence (282 aa):
TYVQHIKRRDIVLKRELGEGAFGKVFLAECYNLSPTKDKMLVAVKALKDPTLAARKDFQREAELLTNLQHEHIVKFYGVCGDGDPLIMVFEYMKHGDLNKFLRAHGPDAGELGLSQMLHIASQIASGMVYLASQHFVHRDLATRNCLVGANLLVKIGDFGMSRDVYSTDYYRLHTMLPIRWMPPESIMYRKFTTESDVWSFGVILWEIFTYGKQPWFQLSNTEVIECITQGRVLERPRVCPKEVYDVMLGCWQREPQQRLNIKEIYKILHALGKATPIYLDI

Secondary structure (DSSP, 8-state):
----B--GGGEEEEEEEEEETTEEEEEEEESS-STT---EEEEEEEESS--HHHHHHHHHHHHHHHH---TTB--EEEE--SSSSEEEEEE--TT-BHHHHHHHTSTT-----HHHHHHHHHHHHHHHHHHHHTT---S--SGGGEEE-GGG-EEE----SBSSS--SS-EE---EE-GGG--HHHHHH----HHHHHHHHHHHHHHHHTTTPPTTTTS-HHHHHHHHHTT--PPPPTTS-HHHHHHHHHH--SSGGGSPPHHHHHHHHHHH-TTPPPP---

CATH classification: 1.10.510.10

Foldseek 3Di:
DDFDAAAPVQKAFDAWDAAAPQATKTWIWGACQPPVSPIDTKIKGWHFPDDPVSVVVVVVVRVVLVVQDDQAAWHWRGWHDDDGTTMTITHDAPQAFQLVVLQCVAPVHVHADPLLLLQLLLSVLVSLVSCVVVQHFDQDDASRQWGAHPPRRIHGGQRHDGPPDDDQQFDDLVDTHRLLQFALCCSPPVDTGLLRVLLSSLVNSVCSQNSNDRRVNVDHPVRSNVCRNVLHDGDDDPSHDPLSNVLSVLSHDNPSVSHDGSVRVSVSSQVPDPDHDDDDDD